Protein AF-A0A6A6UYL7-F1 (afdb_monomer)

Nearest PDB structures (foldseek):
  5j0l-assembly2_D  TM=3.421E-01  e=5.686E-01  synthetic construct

Secondary structure (DSSP, 8-state):
-EEEEES-GGG--S-HHHHHHHHHHHHHHHHTTTTSTT-TTEEEEE-----HHHHHHS-GGG---HHHHHHHHHHHHHHHHHHH-HHHHHHH-S-HHHHHHHHHHHHHHHHHTTT-HHHHHHHHHHHHHHHHTT--HHHHHHHHHSS-SSHHHHHHHHHHHS-TTTHHHHHHHHHHH-

Foldseek 3Di:
DDEDEAEALPPPPDPPVVSLVVLLVVLVLQVVCPPDPPSPPYHYHYDHPPDPSNCVSDDPVPDDQQLVVCLVVLLVVLCVLLVPQPLSDVQLDPDPVSVVVSVVLSVLLSVLCSNPSVLSVLLSVVLSVCSVVVDHPVVNSVSSVPRDSDVVVNVVVVLVPPDPVCSVVSVVVVVVVD

Organism: NCBI:txid1340428

Radius of gyration: 22.25 Å; Cα contacts (8 Å, |Δi|>4): 137; chains: 1; bounding box: 54×30×66 Å

Sequence (178 aa):
KICMIIDGLDELEEPQESLWRLCSQVNSWTSQAGSSSHNDHLKLLISSREELPIIKAFPSANILILHTLTEPDIKALVETTLESNQFYQALVGKPQSFERQSQELQDLIVMHAEGVFLWVVLLLKWMEEELATGTSFQALQNVVHEAPVELDDFFEKILGAIARQHQPGAWFVFAMLM

Structure (mmCIF, N/CA/C/O backbone):
data_AF-A0A6A6UYL7-F1
#
_entry.id   AF-A0A6A6UYL7-F1
#
loop_
_ato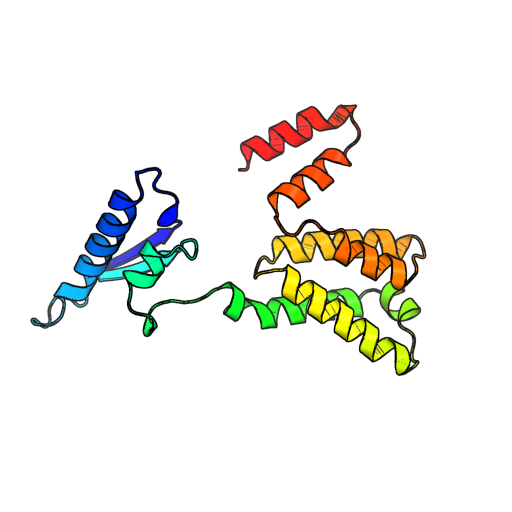m_site.group_PDB
_atom_site.id
_atom_site.type_symbol
_atom_site.label_atom_id
_atom_site.label_alt_id
_atom_site.label_comp_id
_atom_site.label_asym_id
_atom_site.label_entity_id
_atom_site.label_seq_id
_atom_site.pdbx_PDB_ins_code
_atom_site.Cartn_x
_atom_site.Cartn_y
_atom_site.Cartn_z
_atom_site.occupancy
_atom_site.B_iso_or_equiv
_atom_site.auth_seq_id
_atom_site.auth_comp_id
_atom_site.auth_asym_id
_atom_site.auth_atom_id
_atom_site.pdbx_PDB_model_num
ATOM 1 N N . LYS A 1 1 ? 16.781 -18.550 -25.404 1.00 78.38 1 LYS A N 1
ATOM 2 C CA . LYS A 1 1 ? 15.956 -17.375 -25.045 1.00 78.38 1 LYS A CA 1
ATOM 3 C C . LYS A 1 1 ? 16.302 -17.012 -23.611 1.00 78.38 1 LYS A C 1
ATOM 5 O O . LYS A 1 1 ? 16.415 -17.918 -22.800 1.00 78.38 1 LYS A O 1
ATOM 10 N N . ILE A 1 2 ? 16.548 -15.741 -23.354 1.00 88.25 2 ILE A N 1
ATOM 11 C CA . ILE A 1 2 ? 16.980 -15.143 -22.099 1.00 88.25 2 ILE A CA 1
ATOM 12 C C . ILE A 1 2 ? 15.839 -14.229 -21.658 1.00 88.25 2 ILE A C 1
ATOM 14 O O . ILE A 1 2 ? 15.283 -13.487 -22.468 1.00 88.25 2 ILE A O 1
ATOM 18 N N . CYS A 1 3 ? 15.471 -14.324 -20.390 1.00 90.75 3 CYS A N 1
ATOM 19 C CA . CYS A 1 3 ? 14.596 -13.368 -19.732 1.00 90.75 3 CYS A CA 1
ATOM 20 C C . CYS A 1 3 ? 15.428 -12.704 -18.640 1.00 90.75 3 CYS A C 1
ATOM 22 O O . CYS A 1 3 ? 16.066 -13.414 -17.863 1.00 90.75 3 CYS A O 1
ATOM 24 N N . MET A 1 4 ? 15.456 -11.380 -18.615 1.00 91.00 4 MET A N 1
ATOM 25 C CA . MET A 1 4 ? 16.101 -10.609 -17.562 1.00 91.00 4 MET A CA 1
ATOM 26 C C . MET A 1 4 ? 15.019 -9.856 -16.801 1.00 91.00 4 MET A C 1
ATOM 28 O O . MET A 1 4 ? 14.146 -9.234 -17.407 1.00 91.00 4 MET A O 1
ATOM 32 N N . ILE A 1 5 ? 15.086 -9.957 -15.479 1.00 94.19 5 ILE A N 1
ATOM 33 C CA . ILE A 1 5 ? 14.211 -9.245 -14.559 1.00 94.19 5 ILE A CA 1
ATOM 34 C C . ILE A 1 5 ? 15.091 -8.215 -13.862 1.00 94.19 5 ILE A C 1
ATOM 36 O O . ILE A 1 5 ? 16.129 -8.583 -13.311 1.00 94.19 5 ILE A O 1
ATOM 40 N N . ILE A 1 6 ? 14.714 -6.947 -13.960 1.00 91.62 6 ILE A N 1
ATOM 41 C CA . ILE A 1 6 ? 15.381 -5.838 -13.282 1.00 91.62 6 ILE A CA 1
ATOM 42 C C . ILE A 1 6 ? 14.395 -5.330 -12.244 1.00 91.62 6 ILE A C 1
ATOM 44 O O . ILE A 1 6 ? 13.313 -4.876 -12.613 1.00 91.62 6 ILE A O 1
ATOM 48 N N . ASP A 1 7 ? 14.761 -5.466 -10.975 1.00 91.88 7 ASP A N 1
ATOM 49 C CA . ASP A 1 7 ? 13.940 -5.005 -9.864 1.00 91.88 7 ASP A CA 1
ATOM 50 C C . ASP A 1 7 ? 14.469 -3.652 -9.371 1.00 91.88 7 ASP A C 1
ATOM 52 O O . ASP A 1 7 ? 15.649 -3.568 -9.033 1.00 91.88 7 ASP A O 1
ATOM 56 N N . GLY A 1 8 ? 13.640 -2.605 -9.408 1.00 90.62 8 GLY A N 1
ATOM 57 C CA . GLY A 1 8 ? 13.994 -1.252 -8.957 1.00 90.62 8 GLY A CA 1
ATOM 58 C C . GLY A 1 8 ? 14.956 -0.506 -9.888 1.00 90.62 8 GLY A C 1
ATOM 59 O O . GLY A 1 8 ? 16.070 -0.166 -9.498 1.00 90.62 8 GLY A O 1
ATOM 60 N N . LEU A 1 9 ? 14.557 -0.237 -11.139 1.00 89.19 9 LEU A N 1
ATOM 61 C CA . LEU A 1 9 ? 15.402 0.520 -12.085 1.00 89.19 9 LEU A CA 1
ATOM 62 C C . LEU A 1 9 ? 15.717 1.956 -11.612 1.00 89.19 9 LEU A C 1
ATOM 64 O O . LEU A 1 9 ? 16.740 2.519 -12.000 1.00 89.19 9 LEU A O 1
ATOM 68 N N . ASP A 1 10 ? 14.831 2.540 -10.812 1.00 86.94 10 ASP A N 1
ATOM 69 C CA . ASP A 1 10 ? 14.926 3.879 -10.223 1.00 86.94 10 ASP A CA 1
ATOM 70 C C . ASP A 1 10 ? 15.879 3.972 -9.021 1.00 86.94 10 ASP A C 1
ATOM 72 O O . ASP A 1 10 ? 16.343 5.064 -8.713 1.00 86.94 10 ASP A O 1
ATOM 76 N N . GLU A 1 11 ? 16.263 2.850 -8.407 1.00 85.81 11 GLU A N 1
ATOM 77 C CA . GLU A 1 11 ? 17.157 2.811 -7.232 1.00 85.81 11 GLU A CA 1
ATOM 78 C C . GLU A 1 11 ? 18.631 3.117 -7.576 1.00 85.81 11 GLU A C 1
ATOM 80 O O . GLU A 1 11 ? 19.525 3.069 -6.729 1.00 85.81 11 GLU A O 1
ATOM 85 N N . LEU A 1 12 ? 18.932 3.411 -8.845 1.00 78.94 12 LEU A N 1
ATOM 86 C CA . LEU A 1 12 ? 20.278 3.772 -9.268 1.00 78.94 12 LEU A CA 1
ATOM 87 C C . LEU A 1 12 ? 20.591 5.215 -8.837 1.00 78.94 12 LEU A C 1
ATOM 89 O O . LEU A 1 12 ? 20.204 6.168 -9.511 1.00 78.94 12 LEU A O 1
ATOM 93 N N . GLU A 1 13 ? 21.337 5.359 -7.738 1.00 65.88 13 GLU A N 1
ATOM 94 C CA . GLU A 1 13 ? 21.779 6.631 -7.138 1.00 65.88 13 GLU A CA 1
ATOM 95 C C . GLU A 1 13 ? 22.798 7.417 -8.004 1.00 65.88 13 GLU A C 1
ATOM 97 O O . GLU A 1 13 ? 23.903 7.753 -7.573 1.00 65.88 13 GLU A O 1
ATOM 102 N N . GLU A 1 14 ? 22.462 7.737 -9.252 1.00 65.19 14 GLU A N 1
ATOM 103 C CA . GLU A 1 14 ? 23.239 8.645 -10.100 1.00 65.19 14 GLU A CA 1
ATOM 104 C C . GLU A 1 14 ? 22.420 9.892 -10.493 1.00 65.19 14 GLU A C 1
ATOM 106 O O . GLU A 1 14 ? 21.191 9.878 -10.412 1.00 65.19 14 GLU A O 1
ATOM 111 N N . PRO A 1 15 ? 23.056 11.005 -10.926 1.00 68.69 15 PRO A N 1
ATOM 112 C CA . PRO A 1 15 ? 22.334 12.200 -11.376 1.00 68.69 15 PRO A CA 1
ATOM 113 C C . PRO A 1 15 ? 21.257 11.856 -12.417 1.00 68.69 15 PRO A C 1
ATOM 115 O O . PRO A 1 15 ? 21.480 10.985 -13.246 1.00 68.69 15 PRO A O 1
ATOM 118 N N . GLN A 1 16 ? 20.118 12.562 -12.451 1.00 59.47 16 GLN A N 1
ATOM 119 C CA . GLN A 1 16 ? 18.982 12.246 -13.347 1.00 59.47 16 GLN A CA 1
ATOM 120 C C . GLN A 1 16 ? 19.342 12.062 -14.842 1.00 59.47 16 GLN A C 1
ATOM 122 O O . GLN A 1 16 ? 18.660 11.325 -15.558 1.00 59.47 16 GLN A O 1
ATOM 127 N N . GLU A 1 17 ? 20.423 12.688 -15.330 1.00 61.75 17 GLU A N 1
ATOM 128 C CA . GLU A 1 17 ? 20.962 12.438 -16.679 1.00 61.75 17 GLU A CA 1
ATOM 129 C C . GLU A 1 17 ? 21.387 10.969 -16.899 1.00 61.75 17 GLU A C 1
ATOM 131 O O . GLU A 1 17 ? 21.265 10.448 -18.014 1.00 61.75 17 GLU A O 1
ATOM 136 N N . SER A 1 18 ? 21.826 10.274 -15.848 1.00 77.12 18 SER A N 1
ATOM 137 C CA . SER A 1 18 ? 22.180 8.854 -15.849 1.00 77.12 18 SER A CA 1
ATOM 138 C C . SER A 1 18 ? 20.956 7.944 -15.975 1.00 77.12 18 SER A C 1
ATOM 140 O O . SER A 1 18 ? 21.013 6.994 -16.756 1.00 77.12 18 SER A O 1
ATOM 142 N N . LEU A 1 19 ? 19.824 8.246 -15.319 1.00 83.50 19 LEU A N 1
ATOM 143 C CA . LEU A 1 19 ? 18.614 7.409 -15.408 1.00 83.50 19 LEU A CA 1
ATOM 144 C C . LEU A 1 19 ? 18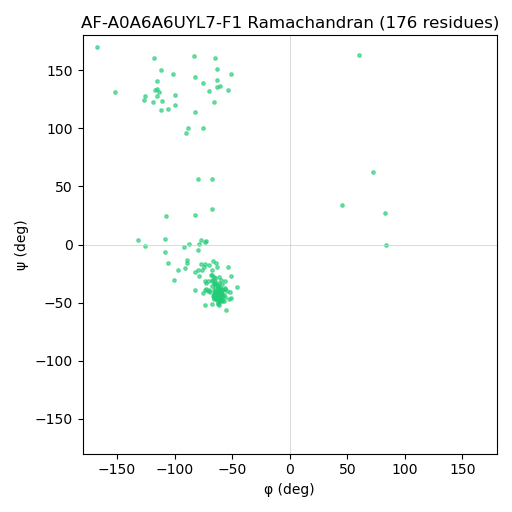.015 7.423 -16.820 1.00 83.50 19 LEU A C 1
ATOM 146 O O . LEU A 1 19 ? 17.685 6.372 -17.373 1.00 83.50 19 LEU A O 1
ATOM 150 N N . TRP A 1 20 ? 17.947 8.595 -17.460 1.00 84.56 20 TRP A N 1
ATOM 151 C CA . TRP A 1 20 ? 17.511 8.699 -18.859 1.00 84.56 20 TRP A CA 1
ATOM 152 C C . TRP A 1 20 ? 18.400 7.875 -19.799 1.00 84.56 20 TRP A C 1
ATOM 154 O O . TRP A 1 20 ? 17.914 7.159 -20.685 1.00 84.56 20 TRP A O 1
ATOM 164 N N . ARG A 1 21 ? 19.721 7.966 -19.606 1.00 85.69 21 ARG A N 1
ATOM 165 C CA . ARG A 1 21 ? 20.708 7.222 -20.392 1.00 85.69 21 ARG A CA 1
ATOM 166 C C . ARG A 1 21 ? 20.569 5.718 -20.179 1.00 85.69 21 ARG A C 1
ATOM 168 O O . ARG A 1 21 ? 20.606 4.974 -21.159 1.00 85.69 21 ARG A O 1
ATOM 175 N N . LEU A 1 22 ? 20.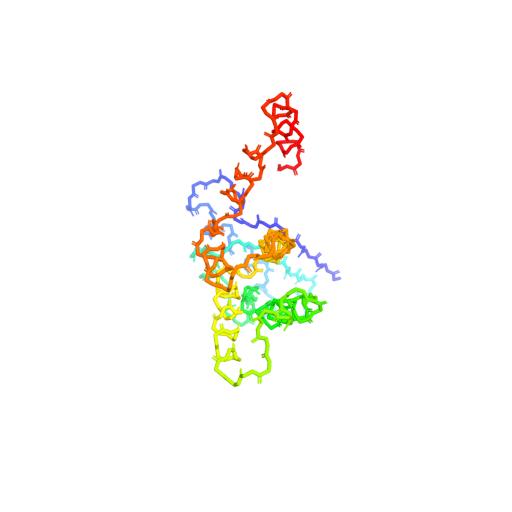365 5.288 -18.936 1.00 87.50 22 LEU A N 1
ATOM 176 C CA . LEU A 1 22 ? 20.140 3.894 -18.579 1.00 87.50 22 LEU A CA 1
ATOM 177 C C . LEU A 1 22 ? 18.875 3.360 -19.252 1.00 87.50 22 LEU A C 1
ATOM 179 O O . LEU A 1 22 ? 18.949 2.368 -19.974 1.00 87.50 22 LEU A O 1
ATOM 183 N N . CYS A 1 23 ? 17.742 4.051 -19.116 1.00 88.62 23 CYS A N 1
ATOM 184 C CA . CYS A 1 23 ? 16.486 3.626 -19.735 1.00 88.62 23 CYS A CA 1
ATOM 185 C C . CYS A 1 23 ? 16.600 3.554 -21.267 1.00 88.62 23 CYS A C 1
ATOM 187 O O . CYS A 1 23 ? 16.151 2.589 -21.886 1.00 88.62 23 CYS A O 1
ATOM 189 N N . SER A 1 24 ? 17.277 4.528 -21.886 1.00 86.75 24 SER A N 1
ATOM 190 C CA . SER A 1 24 ? 17.554 4.528 -23.329 1.00 86.75 24 SER A CA 1
ATOM 191 C C . SER A 1 24 ? 18.411 3.329 -23.753 1.00 86.75 24 SER A C 1
ATOM 193 O O . SER A 1 24 ? 18.143 2.693 -24.775 1.00 86.75 24 SER A O 1
ATOM 195 N N . GLN A 1 25 ? 19.435 2.993 -22.965 1.00 87.19 25 GLN A N 1
ATOM 196 C CA . GLN A 1 25 ? 20.303 1.845 -23.214 1.00 87.19 25 GLN A CA 1
ATOM 197 C C . GLN A 1 25 ? 19.532 0.529 -23.077 1.00 87.19 25 GLN A C 1
ATOM 199 O O . GLN A 1 25 ? 19.609 -0.308 -23.977 1.00 87.19 25 GLN A O 1
ATOM 204 N N . VAL A 1 26 ? 18.742 0.376 -22.017 1.00 88.44 26 VAL A N 1
ATOM 205 C CA . VAL A 1 26 ? 17.902 -0.803 -21.774 1.00 88.44 26 VAL A CA 1
ATOM 206 C C . VAL A 1 26 ? 16.884 -0.994 -22.903 1.00 88.44 26 VAL A C 1
ATOM 208 O O . VAL A 1 26 ? 16.770 -2.089 -23.453 1.00 88.44 26 VAL A O 1
ATOM 211 N N . ASN A 1 27 ? 16.213 0.075 -23.337 1.00 86.94 27 ASN A N 1
ATOM 212 C CA . ASN A 1 27 ? 15.275 0.021 -24.460 1.00 86.94 27 ASN A CA 1
ATOM 213 C C . ASN A 1 27 ? 15.969 -0.327 -25.796 1.00 86.94 27 ASN A C 1
ATOM 215 O O . ASN A 1 27 ? 15.404 -1.004 -26.659 1.00 86.94 27 ASN A O 1
ATOM 219 N N . SER A 1 28 ? 17.231 0.076 -25.980 1.00 86.12 28 SER A N 1
ATOM 220 C CA . SER A 1 28 ? 17.997 -0.270 -27.185 1.00 86.12 28 SER A CA 1
ATOM 221 C C . SER A 1 28 ? 18.285 -1.772 -27.310 1.00 86.12 28 SER A C 1
ATOM 223 O O . SER A 1 28 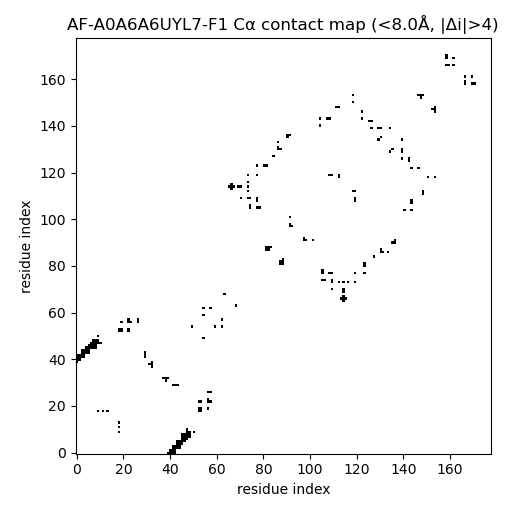? 18.384 -2.277 -28.430 1.00 86.12 28 SER A O 1
ATOM 225 N N . TRP A 1 29 ? 18.372 -2.498 -26.187 1.00 85.75 29 TRP A N 1
ATOM 226 C CA . TRP A 1 29 ? 18.636 -3.942 -26.172 1.00 85.75 29 TRP A CA 1
ATOM 227 C C . TRP A 1 29 ? 17.486 -4.760 -26.763 1.00 85.75 29 TRP A C 1
ATOM 229 O O . TRP A 1 29 ? 17.717 -5.847 -27.290 1.00 85.75 29 TRP A O 1
ATOM 239 N N . THR A 1 30 ? 16.261 -4.234 -26.714 1.00 79.19 30 THR A N 1
ATOM 240 C CA . THR A 1 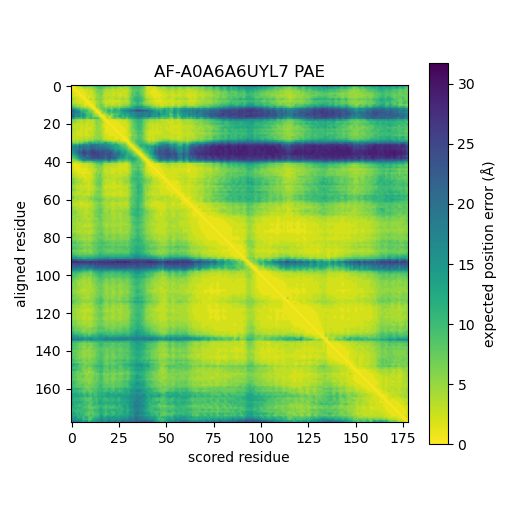30 ? 15.057 -4.876 -27.261 1.00 79.19 30 THR A CA 1
ATOM 241 C C . THR A 1 30 ? 14.653 -4.295 -28.621 1.00 79.19 30 THR A C 1
ATOM 243 O O . THR A 1 30 ? 14.152 -5.022 -29.476 1.00 79.19 30 THR A O 1
ATOM 246 N N . SER A 1 31 ? 14.935 -3.011 -28.875 1.00 68.44 31 SER A N 1
ATOM 247 C CA . SER A 1 31 ? 14.510 -2.291 -30.090 1.00 68.44 31 SER A CA 1
ATOM 248 C C . SER A 1 31 ? 15.314 -2.626 -31.359 1.00 68.44 31 SER A C 1
ATOM 250 O O . SER A 1 31 ? 14.819 -2.455 -32.471 1.00 68.44 31 SER A O 1
ATOM 252 N N . GLN A 1 32 ? 16.541 -3.143 -31.238 1.00 55.88 32 GLN A N 1
ATOM 253 C CA . GLN A 1 32 ? 17.380 -3.520 -32.392 1.00 55.88 32 GLN A CA 1
ATOM 254 C C . GLN A 1 32 ? 16.972 -4.855 -33.053 1.00 55.88 32 GLN A C 1
ATOM 256 O O . GLN A 1 32 ? 17.619 -5.319 -33.990 1.00 55.88 32 GLN A O 1
ATOM 261 N N . ALA A 1 33 ? 15.889 -5.488 -32.598 1.00 51.78 33 ALA A N 1
ATOM 262 C CA . ALA A 1 33 ? 15.415 -6.782 -33.091 1.00 51.78 33 ALA A CA 1
ATOM 263 C C . ALA A 1 33 ? 14.634 -6.734 -34.426 1.00 51.78 33 ALA A C 1
ATOM 265 O O . ALA A 1 33 ? 14.199 -7.771 -34.920 1.00 51.78 33 ALA A O 1
ATOM 266 N N . GLY A 1 34 ? 14.464 -5.552 -35.029 1.00 46.75 34 GLY A N 1
ATOM 267 C CA . GLY A 1 34 ? 13.517 -5.314 -36.126 1.00 46.75 34 GLY A CA 1
ATOM 268 C C . GLY A 1 34 ? 13.906 -5.744 -37.549 1.00 46.75 34 GLY A C 1
ATOM 269 O O . GLY A 1 34 ? 13.058 -5.631 -38.427 1.00 46.75 34 GLY A O 1
ATOM 270 N N . SER A 1 35 ? 15.122 -6.239 -37.825 1.00 47.44 35 SER A N 1
ATOM 271 C CA . SER A 1 35 ? 15.550 -6.471 -39.229 1.00 47.44 35 SER A CA 1
ATOM 272 C C . SER A 1 35 ? 16.186 -7.828 -39.533 1.00 47.44 35 SER A C 1
ATOM 274 O O . SER A 1 35 ? 16.632 -8.064 -40.654 1.00 47.44 35 SER A O 1
ATOM 276 N N . SER A 1 36 ? 16.257 -8.759 -38.584 1.00 46.50 36 SER A N 1
ATOM 277 C CA . SER A 1 36 ? 16.789 -10.104 -38.844 1.00 46.50 36 SER A CA 1
ATOM 278 C C . SER A 1 36 ? 16.135 -11.098 -37.895 1.00 46.50 36 SER A C 1
ATOM 280 O O . SER A 1 36 ? 16.096 -10.853 -36.693 1.00 46.50 36 SER A O 1
ATOM 282 N N . SER A 1 37 ? 15.631 -12.220 -38.418 1.00 49.53 37 SER A N 1
ATOM 283 C CA . SER A 1 37 ? 14.831 -13.235 -37.704 1.00 49.53 37 SER A CA 1
ATOM 284 C C . SER A 1 37 ? 15.595 -14.030 -36.622 1.00 49.53 37 SER A C 1
ATOM 286 O O . SER A 1 37 ? 15.312 -15.205 -36.388 1.00 49.53 37 SER A O 1
ATOM 288 N N . HIS A 1 38 ? 16.597 -13.421 -35.989 1.00 48.31 38 HIS A N 1
ATOM 289 C CA . HIS A 1 38 ? 17.529 -14.039 -35.048 1.00 48.31 38 HIS A CA 1
ATOM 290 C C . HIS A 1 38 ? 17.607 -13.333 -33.687 1.00 48.31 38 HIS A C 1
ATOM 292 O O . HIS A 1 38 ? 18.313 -13.825 -32.815 1.00 48.31 38 HIS A O 1
ATOM 298 N N . ASN A 1 39 ? 16.873 -12.234 -33.460 1.00 51.69 39 ASN A N 1
ATOM 299 C CA . ASN A 1 39 ? 16.965 -11.460 -32.211 1.00 51.69 39 ASN A CA 1
ATOM 300 C C . ASN A 1 39 ? 15.750 -11.602 -31.270 1.00 51.69 39 ASN A C 1
ATOM 302 O O . ASN A 1 39 ? 15.513 -10.766 -30.409 1.00 51.69 39 ASN A O 1
ATOM 306 N N . ASP A 1 40 ? 15.016 -12.710 -31.380 1.00 61.66 40 ASP A N 1
ATOM 307 C CA . ASP A 1 40 ? 13.860 -13.069 -30.536 1.00 61.66 40 ASP A CA 1
ATOM 308 C C . ASP A 1 40 ? 14.275 -13.719 -29.190 1.00 61.66 40 ASP A C 1
ATOM 310 O O . ASP A 1 40 ? 13.590 -14.570 -28.608 1.00 61.66 40 ASP A O 1
ATOM 314 N N . HIS A 1 41 ? 15.491 -13.401 -28.734 1.00 76.56 41 HIS A N 1
ATOM 315 C CA . HIS A 1 41 ? 16.188 -14.136 -27.684 1.00 76.56 41 HIS A CA 1
ATOM 316 C C . HIS A 1 41 ? 16.271 -13.396 -26.352 1.00 76.56 41 HIS A C 1
ATOM 318 O O . HIS A 1 41 ? 16.702 -14.046 -25.408 1.00 76.56 41 HIS A O 1
ATOM 324 N N . LEU A 1 42 ? 15.852 -12.131 -26.238 1.00 84.56 42 LEU A N 1
ATOM 325 C CA . LEU A 1 42 ? 15.882 -11.370 -24.984 1.00 84.56 42 LEU A CA 1
ATOM 326 C C . LEU A 1 42 ? 14.504 -10.779 -24.665 1.00 84.56 42 LEU A C 1
ATOM 328 O O . LEU A 1 42 ? 13.934 -10.049 -25.471 1.00 84.56 42 LEU A O 1
ATOM 332 N N . LYS A 1 43 ? 13.985 -11.087 -23.476 1.00 88.06 43 LYS A N 1
ATOM 333 C CA . LYS A 1 43 ? 12.816 -10.434 -22.875 1.00 88.06 43 LYS A CA 1
ATOM 334 C C . LYS A 1 43 ? 13.248 -9.707 -21.611 1.00 88.06 43 LYS A C 1
ATOM 336 O O . LYS A 1 43 ? 14.059 -10.246 -20.860 1.00 88.06 43 LYS A O 1
ATOM 341 N N . LEU A 1 44 ? 12.695 -8.521 -21.391 1.00 89.88 44 LEU A N 1
ATOM 342 C CA . LEU A 1 44 ? 12.942 -7.718 -20.200 1.00 89.88 44 LEU A CA 1
ATOM 343 C C . LEU A 1 44 ? 11.632 -7.548 -19.432 1.00 89.88 44 LEU A C 1
ATOM 345 O O . LEU A 1 44 ? 10.610 -7.224 -20.036 1.00 89.88 44 LEU A O 1
ATOM 349 N N . LEU A 1 45 ? 11.684 -7.769 -18.124 1.00 92.81 45 LEU A N 1
ATOM 350 C CA . LEU A 1 45 ? 10.663 -7.356 -17.168 1.00 92.81 45 LEU A CA 1
ATOM 351 C C . LEU A 1 45 ? 11.340 -6.403 -16.190 1.00 92.81 45 LEU A C 1
ATOM 353 O O . LEU A 1 45 ? 12.354 -6.759 -15.598 1.00 92.81 45 LEU A O 1
ATOM 357 N N . ILE A 1 46 ? 10.817 -5.193 -16.073 1.00 92.19 46 ILE A N 1
ATOM 358 C CA . ILE A 1 46 ? 11.431 -4.126 -15.287 1.00 92.19 46 ILE A CA 1
ATOM 359 C C . ILE A 1 46 ? 10.378 -3.637 -14.302 1.00 92.19 46 ILE A C 1
ATOM 361 O O . ILE A 1 46 ? 9.266 -3.325 -14.730 1.00 92.19 46 ILE A O 1
ATOM 365 N N . SER A 1 47 ? 10.716 -3.594 -13.018 1.00 93.38 47 SER A N 1
ATOM 366 C CA . SER A 1 47 ? 9.952 -2.860 -12.010 1.00 93.38 47 SER A CA 1
ATOM 367 C C . SER A 1 47 ? 10.664 -1.542 -11.702 1.00 93.38 47 SER A C 1
ATOM 369 O O . SER A 1 47 ? 11.895 -1.444 -11.780 1.00 93.38 47 SER A O 1
ATOM 371 N N . SER A 1 48 ? 9.880 -0.516 -11.392 1.00 91.69 48 SER A N 1
ATOM 372 C CA . SER A 1 48 ? 10.386 0.770 -10.929 1.00 91.69 48 SER A CA 1
ATOM 373 C C . SER A 1 48 ? 9.265 1.631 -10.354 1.00 91.69 48 SER A C 1
ATOM 375 O O . SER A 1 48 ? 8.086 1.351 -10.600 1.00 91.69 48 SER A O 1
ATOM 377 N N . ARG A 1 49 ? 9.619 2.741 -9.702 1.00 88.31 49 ARG A N 1
ATOM 378 C CA . ARG A 1 49 ? 8.695 3.867 -9.494 1.00 88.31 49 ARG A CA 1
ATOM 379 C C . ARG A 1 49 ? 8.292 4.524 -10.817 1.00 88.31 49 ARG A C 1
ATOM 381 O O . ARG A 1 49 ? 8.964 4.403 -11.848 1.00 88.31 49 ARG A O 1
ATOM 388 N N . GLU A 1 50 ? 7.181 5.252 -10.778 1.00 88.00 50 GLU A N 1
ATOM 389 C CA . GLU A 1 50 ? 6.597 5.978 -11.912 1.00 88.00 50 GLU A CA 1
ATOM 390 C C . GLU A 1 50 ? 7.311 7.315 -12.185 1.00 88.00 50 GLU A C 1
ATOM 392 O O . GLU A 1 50 ? 6.705 8.387 -12.220 1.00 88.00 50 GLU A O 1
ATOM 397 N N . GLU A 1 51 ? 8.627 7.278 -12.400 1.00 88.06 51 GLU A N 1
ATOM 398 C CA . GLU A 1 51 ? 9.386 8.491 -12.703 1.00 88.06 51 GLU A CA 1
ATOM 399 C C . GLU A 1 51 ? 9.315 8.882 -14.185 1.00 88.06 51 GLU A C 1
ATOM 401 O O . GLU A 1 51 ? 9.372 8.050 -15.098 1.00 88.06 51 GLU A O 1
ATOM 406 N N . LEU A 1 52 ? 9.277 10.193 -14.452 1.00 86.69 52 LEU A N 1
ATOM 407 C CA . LEU A 1 52 ? 9.193 10.741 -15.811 1.00 86.69 52 LEU A CA 1
ATOM 408 C C . LEU A 1 52 ? 10.255 10.205 -16.795 1.00 86.69 52 LEU A C 1
ATOM 410 O O . LEU A 1 52 ? 9.888 9.973 -17.953 1.00 86.69 52 LEU A O 1
ATOM 414 N N . PRO A 1 53 ? 11.541 10.020 -16.420 1.00 86.31 53 PRO A N 1
ATOM 415 C CA . PRO A 1 53 ? 12.539 9.459 -17.329 1.00 86.31 53 PRO A CA 1
ATOM 416 C C . PRO A 1 53 ? 12.208 8.030 -17.768 1.00 86.31 53 PRO A C 1
ATOM 418 O O . PRO A 1 53 ? 12.412 7.694 -18.933 1.00 86.31 53 PRO A O 1
ATOM 421 N N . ILE A 1 54 ? 11.648 7.220 -16.866 1.00 87.50 54 ILE A N 1
ATOM 422 C CA . ILE A 1 54 ? 11.289 5.824 -17.124 1.00 87.50 54 ILE A CA 1
ATOM 423 C C . ILE A 1 54 ? 10.044 5.759 -18.008 1.00 87.50 54 ILE A C 1
ATOM 425 O O . ILE A 1 54 ? 10.082 5.152 -19.079 1.00 87.50 54 ILE A O 1
ATOM 429 N N . ILE A 1 55 ? 8.971 6.462 -17.630 1.00 87.94 55 ILE A N 1
ATOM 430 C CA . ILE A 1 55 ? 7.700 6.468 -18.378 1.00 87.94 55 ILE A CA 1
ATOM 431 C C . ILE A 1 55 ? 7.912 6.898 -19.835 1.00 87.94 55 ILE A C 1
ATOM 433 O O . ILE A 1 55 ? 7.281 6.369 -20.748 1.00 87.94 55 ILE A O 1
ATOM 437 N N . LYS A 1 56 ? 8.815 7.854 -20.078 1.00 87.81 56 LYS A N 1
ATOM 438 C CA . LYS A 1 56 ? 9.108 8.359 -21.427 1.00 87.81 56 LYS A CA 1
ATOM 439 C C . LYS A 1 56 ? 10.038 7.466 -22.246 1.00 87.81 56 LYS A C 1
ATOM 441 O O . LYS A 1 56 ? 10.061 7.601 -23.469 1.00 87.81 56 LYS A O 1
ATOM 446 N N . ALA A 1 57 ? 10.828 6.610 -21.607 1.00 86.44 57 ALA A N 1
ATOM 447 C CA . ALA A 1 57 ? 11.814 5.789 -22.299 1.00 86.44 57 ALA A CA 1
ATOM 448 C C . ALA A 1 57 ? 11.220 4.517 -22.920 1.00 86.44 57 ALA A C 1
ATOM 450 O O . ALA A 1 57 ? 11.793 3.989 -23.878 1.00 86.44 57 ALA A O 1
ATOM 451 N N . PHE A 1 58 ? 10.083 4.039 -22.407 1.00 86.75 58 PHE A N 1
ATOM 452 C CA . PHE A 1 58 ? 9.434 2.808 -22.854 1.00 86.75 58 PHE A CA 1
ATOM 453 C C . PHE A 1 58 ? 8.095 3.081 -23.566 1.00 86.75 58 PHE A C 1
ATOM 455 O O . PHE A 1 58 ? 7.411 4.056 -23.258 1.00 86.75 58 PHE A O 1
ATOM 462 N N . PRO A 1 59 ? 7.682 2.234 -24.531 1.00 86.31 59 PRO A N 1
ATOM 463 C CA . PRO A 1 59 ? 6.367 2.352 -25.156 1.00 86.31 59 PRO A CA 1
ATOM 464 C C . PRO A 1 59 ? 5.248 2.142 -24.133 1.00 86.31 59 PRO A C 1
ATOM 466 O O . PRO A 1 59 ? 5.271 1.157 -23.400 1.00 86.31 59 PRO A O 1
ATOM 469 N N . SER A 1 60 ? 4.218 2.991 -24.155 1.00 84.94 60 SER A N 1
ATOM 470 C CA . SER A 1 60 ? 3.077 2.899 -23.228 1.00 84.94 60 SER A CA 1
ATOM 471 C C . SER A 1 60 ? 2.365 1.542 -23.252 1.00 84.94 60 SER A C 1
ATOM 473 O O . SER A 1 60 ? 1.895 1.082 -22.220 1.00 84.94 60 SER A O 1
ATOM 475 N N . ALA A 1 61 ? 2.341 0.860 -24.402 1.00 86.12 61 ALA A N 1
ATOM 476 C CA . ALA A 1 61 ? 1.765 -0.481 -24.540 1.00 86.12 61 ALA A CA 1
ATOM 477 C C . ALA A 1 61 ? 2.493 -1.570 -23.722 1.00 86.12 61 ALA A C 1
ATOM 479 O O . ALA A 1 61 ? 1.944 -2.653 -23.536 1.00 86.12 61 ALA A O 1
ATOM 480 N N . ASN A 1 62 ? 3.714 -1.293 -23.254 1.00 87.38 62 ASN A N 1
ATOM 481 C CA . ASN A 1 62 ? 4.547 -2.219 -22.486 1.00 87.38 62 ASN A CA 1
ATOM 482 C C . ASN A 1 62 ? 4.668 -1.820 -21.005 1.00 87.38 62 ASN A C 1
ATOM 484 O O . ASN A 1 62 ? 5.442 -2.442 -20.281 1.00 87.38 62 ASN A O 1
ATOM 488 N N . ILE A 1 63 ? 3.951 -0.783 -20.564 1.00 89.94 63 ILE A N 1
ATOM 489 C CA . ILE A 1 63 ? 3.975 -0.304 -19.181 1.00 89.94 63 ILE A CA 1
ATOM 490 C C . ILE A 1 63 ? 2.751 -0.860 -18.455 1.00 89.94 63 ILE A C 1
ATOM 492 O O . ILE A 1 63 ? 1.622 -0.727 -18.926 1.00 89.94 63 ILE A O 1
ATOM 496 N N . LEU A 1 64 ? 2.986 -1.474 -17.296 1.00 91.19 64 LEU A N 1
ATOM 497 C CA . LEU A 1 64 ? 1.940 -1.888 -16.368 1.00 91.19 64 LEU A CA 1
ATOM 498 C C . LEU A 1 64 ? 1.947 -0.924 -15.184 1.00 91.19 64 LEU A C 1
ATOM 500 O O . LEU A 1 64 ? 2.935 -0.848 -14.459 1.00 91.19 64 LEU A O 1
ATOM 504 N N . ILE A 1 65 ? 0.849 -0.195 -15.007 1.00 90.19 65 ILE A N 1
ATOM 505 C CA . ILE A 1 65 ? 0.653 0.719 -13.880 1.00 90.19 65 ILE A CA 1
ATOM 506 C C . ILE A 1 65 ? 0.044 -0.095 -12.740 1.00 90.19 65 ILE A C 1
ATOM 508 O O . ILE A 1 65 ? -1.143 -0.424 -12.771 1.00 90.19 65 ILE A O 1
ATOM 512 N N . LEU A 1 66 ? 0.872 -0.499 -11.774 1.00 88.88 66 LEU A N 1
ATOM 513 C CA . LEU A 1 66 ? 0.466 -1.480 -10.766 1.00 88.88 66 LEU A CA 1
ATOM 514 C C . LEU A 1 66 ? -0.689 -0.983 -9.897 1.00 88.88 66 LEU A C 1
ATOM 516 O O . LEU A 1 66 ? -1.624 -1.747 -9.687 1.00 88.88 66 LEU A O 1
ATOM 520 N N . HIS A 1 67 ? -0.676 0.280 -9.462 1.00 85.44 67 HIS A N 1
ATOM 521 C CA . HIS A 1 67 ? -1.712 0.808 -8.570 1.00 85.44 67 HIS A CA 1
ATOM 522 C C . HIS A 1 67 ? -3.117 0.770 -9.197 1.00 85.44 67 HIS A C 1
ATOM 524 O O . HIS A 1 67 ? -4.097 0.503 -8.510 1.00 85.44 67 HIS A O 1
ATOM 530 N N . THR A 1 68 ? -3.228 0.948 -10.520 1.00 88.31 68 THR A N 1
ATOM 531 C CA . THR A 1 68 ? -4.505 0.809 -11.240 1.00 88.31 68 THR A CA 1
ATOM 532 C C . THR A 1 68 ? -4.943 -0.653 -11.351 1.00 88.31 68 THR A C 1
ATOM 534 O O . THR A 1 68 ? -6.133 -0.959 -11.376 1.00 88.31 68 THR A O 1
ATOM 537 N N . LEU A 1 69 ? -3.984 -1.577 -11.453 1.00 91.75 69 LEU A N 1
ATOM 538 C CA . LEU A 1 69 ? -4.261 -3.006 -11.594 1.00 91.75 69 LEU A CA 1
ATOM 539 C C . LEU A 1 69 ? -4.624 -3.667 -10.260 1.00 91.75 69 LEU A C 1
ATOM 541 O O . LEU A 1 69 ? -5.341 -4.663 -10.271 1.00 91.75 69 LEU A O 1
ATOM 545 N N . THR A 1 70 ? -4.148 -3.129 -9.135 1.00 93.38 70 THR A N 1
ATOM 546 C CA . THR A 1 70 ? -4.404 -3.668 -7.792 1.00 93.38 70 THR A CA 1
ATOM 547 C C . THR A 1 70 ? -5.663 -3.106 -7.136 1.00 93.38 70 THR A C 1
ATOM 549 O O . THR A 1 70 ? -6.143 -3.693 -6.169 1.00 93.38 70 THR A O 1
ATOM 552 N N . GLU A 1 71 ? -6.243 -2.025 -7.665 1.00 94.56 71 GLU A N 1
ATOM 553 C CA . GLU A 1 71 ? -7.452 -1.386 -7.125 1.00 94.56 71 GLU A CA 1
ATOM 554 C C . GLU A 1 71 ? -8.623 -2.368 -6.887 1.00 94.56 71 GLU A C 1
ATOM 556 O O . GLU A 1 71 ? -9.182 -2.353 -5.785 1.00 94.56 71 GLU A O 1
ATOM 561 N N . PRO A 1 72 ? -8.980 -3.281 -7.821 1.00 95.50 72 PRO A N 1
ATOM 562 C CA . PRO A 1 72 ? -10.083 -4.220 -7.599 1.00 95.50 72 PRO A CA 1
ATOM 563 C C . PRO A 1 72 ? -9.813 -5.201 -6.453 1.00 95.50 72 PRO A C 1
ATOM 565 O O . PRO A 1 72 ? -10.716 -5.526 -5.683 1.00 95.50 72 PRO A O 1
ATOM 568 N N . ASP A 1 73 ? -8.567 -5.656 -6.327 1.00 96.62 73 ASP A N 1
ATOM 569 C CA . ASP A 1 73 ? -8.151 -6.594 -5.286 1.00 96.62 73 ASP A CA 1
ATOM 570 C C . ASP A 1 73 ? -8.091 -5.907 -3.913 1.00 96.62 73 ASP A C 1
ATOM 572 O O . ASP A 1 73 ? -8.502 -6.487 -2.908 1.00 96.62 73 ASP A O 1
ATOM 576 N N . ILE A 1 74 ? -7.636 -4.649 -3.863 1.00 96.81 74 ILE A N 1
ATOM 577 C CA . ILE A 1 74 ? -7.670 -3.817 -2.652 1.00 96.81 74 ILE A CA 1
ATOM 578 C C . ILE A 1 74 ? -9.113 -3.586 -2.211 1.00 96.81 74 ILE A C 1
ATOM 580 O O . ILE A 1 74 ? -9.428 -3.763 -1.034 1.00 96.81 74 ILE A O 1
ATOM 584 N N . LYS A 1 75 ? -10.007 -3.251 -3.144 1.00 96.56 75 LYS A N 1
ATOM 585 C CA . LYS A 1 75 ? -11.431 -3.086 -2.850 1.00 96.56 75 LYS A CA 1
ATOM 586 C C . LYS A 1 75 ? -12.033 -4.363 -2.267 1.00 96.56 75 LYS A C 1
ATOM 588 O O . LYS A 1 75 ? -12.644 -4.313 -1.203 1.00 96.56 75 LYS A O 1
ATOM 593 N N . ALA A 1 76 ? -11.777 -5.509 -2.899 1.00 97.00 76 ALA A N 1
ATOM 594 C CA . ALA A 1 76 ? -12.240 -6.803 -2.405 1.00 97.00 76 ALA A CA 1
ATOM 595 C C . ALA A 1 76 ? -11.685 -7.132 -1.008 1.00 97.00 76 ALA A C 1
ATOM 597 O O . ALA A 1 76 ? -12.408 -7.676 -0.169 1.00 97.00 76 ALA A O 1
ATOM 598 N N . LEU A 1 77 ? -10.421 -6.788 -0.732 1.00 97.31 77 LEU A N 1
ATOM 599 C CA . LEU A 1 77 ? -9.807 -6.955 0.586 1.00 97.31 77 LEU A CA 1
ATOM 600 C C . LEU A 1 77 ? -10.509 -6.100 1.650 1.00 97.31 77 LEU A C 1
ATOM 602 O O . LEU A 1 77 ? -10.829 -6.616 2.723 1.00 97.31 77 LEU A O 1
ATOM 606 N N . VAL A 1 78 ? -10.752 -4.818 1.363 1.00 96.88 78 VAL A N 1
ATOM 607 C CA . VAL A 1 78 ? -11.426 -3.883 2.279 1.00 96.88 78 VAL A CA 1
ATOM 608 C C . VAL A 1 78 ? -12.852 -4.345 2.568 1.00 96.88 78 VAL A C 1
ATOM 610 O O . VAL A 1 78 ? -13.214 -4.493 3.736 1.00 96.88 78 VAL A O 1
ATOM 613 N N . GLU A 1 79 ? -13.629 -4.630 1.520 1.00 95.19 79 GLU A N 1
ATOM 614 C CA . GLU A 1 79 ? -15.004 -5.134 1.614 1.00 95.19 79 GLU A CA 1
ATOM 615 C C . GLU A 1 79 ? -15.058 -6.405 2.465 1.00 95.19 79 GLU A C 1
ATOM 617 O O . GLU A 1 79 ? -15.714 -6.433 3.505 1.00 95.19 79 GLU A O 1
ATOM 622 N N . THR A 1 80 ? -14.290 -7.431 2.090 1.00 95.44 80 THR A N 1
ATOM 623 C CA . THR A 1 80 ? -14.308 -8.730 2.780 1.00 95.44 80 THR A CA 1
ATOM 624 C C . THR A 1 80 ? -13.902 -8.599 4.248 1.00 95.44 80 THR A C 1
ATOM 626 O O . THR A 1 80 ? -14.519 -9.218 5.118 1.00 95.44 80 THR A O 1
ATOM 629 N N . THR A 1 81 ? -12.880 -7.792 4.549 1.00 95.25 81 THR A N 1
ATOM 630 C CA . THR A 1 81 ? -12.385 -7.627 5.923 1.00 95.25 81 THR A CA 1
ATOM 631 C C . THR A 1 81 ? -13.422 -6.925 6.794 1.00 95.25 81 THR A C 1
ATOM 633 O O . THR A 1 81 ? -13.806 -7.459 7.837 1.00 95.25 81 THR A O 1
ATOM 636 N N . LEU A 1 82 ? -13.943 -5.777 6.350 1.00 93.00 82 LEU A N 1
ATOM 637 C CA . LEU A 1 82 ? -14.942 -5.021 7.108 1.00 93.00 82 LEU A CA 1
ATOM 638 C C . LEU A 1 82 ? -16.253 -5.798 7.250 1.00 93.00 82 LEU A C 1
ATOM 640 O O . LEU A 1 82 ? -16.829 -5.842 8.337 1.00 93.00 82 LEU A O 1
ATOM 644 N N . GLU A 1 83 ? -16.704 -6.471 6.192 1.00 90.94 83 GLU A N 1
ATOM 645 C CA . GLU A 1 83 ? -17.938 -7.250 6.237 1.00 90.94 83 GLU A CA 1
ATOM 646 C C . GLU A 1 83 ? -17.838 -8.472 7.153 1.00 90.94 83 GLU A C 1
ATOM 648 O O . GLU A 1 83 ? -18.833 -8.853 7.775 1.00 90.94 83 GLU A O 1
ATOM 653 N N . SER A 1 84 ? -16.652 -9.072 7.272 1.00 92.69 84 SER A N 1
ATOM 654 C CA . SER A 1 84 ? -16.413 -10.191 8.186 1.00 92.69 84 SER A CA 1
ATOM 655 C C . SER A 1 84 ? -16.354 -9.771 9.661 1.00 92.69 84 SER A C 1
ATOM 657 O O . SER A 1 84 ? -16.510 -10.611 10.553 1.00 92.69 84 SER A O 1
ATOM 659 N N . ASN A 1 85 ? -16.172 -8.476 9.944 1.00 92.00 85 ASN A N 1
ATOM 660 C CA . ASN A 1 85 ? -16.057 -7.961 11.299 1.00 92.00 85 ASN A CA 1
ATOM 661 C C . ASN A 1 85 ? -17.439 -7.749 11.945 1.00 92.00 85 ASN A C 1
ATOM 663 O O . ASN A 1 85 ? -18.215 -6.867 11.573 1.00 92.00 85 ASN A O 1
ATOM 667 N N . GLN A 1 86 ? -17.735 -8.531 12.986 1.00 91.12 86 GLN A N 1
ATOM 668 C CA . GLN A 1 86 ? -19.018 -8.475 13.699 1.00 91.12 86 GLN A CA 1
ATOM 669 C C . GLN A 1 86 ? -19.338 -7.100 14.316 1.00 91.12 86 GLN A C 1
ATOM 671 O O . GLN A 1 86 ? -20.507 -6.719 14.373 1.00 91.12 86 GLN A O 1
ATOM 676 N N . PHE A 1 87 ? -18.327 -6.356 14.780 1.00 90.38 87 PHE A N 1
ATOM 677 C CA . PHE A 1 87 ? -18.519 -5.039 15.390 1.00 90.38 87 PHE A CA 1
ATOM 678 C C . PHE A 1 87 ? -18.847 -4.002 14.323 1.00 90.38 87 PHE A C 1
ATOM 680 O O . PHE A 1 87 ? -19.749 -3.191 14.521 1.00 90.38 87 PHE A O 1
ATOM 687 N N . TYR A 1 88 ? -18.189 -4.088 13.166 1.00 90.50 88 TYR A N 1
ATOM 688 C CA . TYR A 1 88 ? -18.511 -3.262 12.007 1.00 90.50 88 TYR A CA 1
ATOM 689 C C . TYR A 1 88 ? -19.945 -3.514 11.522 1.00 90.50 88 TYR A C 1
ATOM 691 O O . TYR A 1 88 ? -20.728 -2.577 11.389 1.00 90.50 88 TYR A O 1
ATOM 699 N N . GLN A 1 89 ? -20.339 -4.781 11.366 1.00 89.12 89 GLN A N 1
ATOM 700 C CA . GLN A 1 89 ? -21.703 -5.162 10.974 1.00 89.12 89 GLN A CA 1
ATOM 701 C C . GLN A 1 89 ? -22.768 -4.655 11.958 1.00 89.12 89 GLN A C 1
ATOM 703 O O . GLN A 1 89 ? -23.820 -4.153 11.551 1.00 89.12 89 GLN A O 1
ATOM 708 N N . ALA A 1 90 ? -22.502 -4.760 13.263 1.00 87.25 90 ALA A N 1
ATOM 709 C CA . ALA A 1 90 ? -23.400 -4.252 14.299 1.00 87.25 90 ALA A CA 1
ATOM 710 C C . ALA A 1 90 ? -23.541 -2.722 14.257 1.00 87.25 90 ALA A C 1
ATOM 712 O O . ALA A 1 90 ? -24.609 -2.195 14.571 1.00 87.25 90 ALA A O 1
ATOM 713 N N . LEU A 1 91 ? -22.474 -2.029 13.865 1.00 84.69 91 LEU A N 1
ATOM 714 C CA . LEU A 1 91 ? -22.379 -0.577 13.837 1.00 84.69 91 LEU A CA 1
ATOM 715 C C . LEU A 1 91 ? -23.008 0.041 12.585 1.00 84.69 91 LEU A C 1
ATOM 717 O O . LEU A 1 91 ? -23.685 1.061 12.695 1.00 84.69 91 LEU A O 1
ATOM 721 N N . VAL A 1 92 ? -22.837 -0.589 11.422 1.00 82.81 92 VAL A N 1
ATOM 722 C CA . VAL A 1 92 ? -23.481 -0.151 10.176 1.00 82.81 92 VAL A CA 1
ATOM 723 C C . VAL A 1 92 ? -24.991 -0.388 10.258 1.00 82.81 92 VAL A C 1
ATOM 725 O O . VAL A 1 92 ? -25.772 0.496 9.917 1.00 82.81 92 VAL A O 1
ATOM 728 N N . GLY A 1 93 ? -25.429 -1.525 10.810 1.00 68.12 93 GLY A N 1
ATOM 729 C CA . GLY A 1 93 ? -26.847 -1.827 10.992 1.00 68.12 93 GLY A CA 1
ATOM 730 C C . GLY A 1 93 ? -27.644 -1.864 9.675 1.00 68.12 93 GLY A C 1
ATOM 731 O O . GLY A 1 93 ? -27.256 -1.359 8.630 1.00 68.12 93 GLY A O 1
ATOM 732 N N . LYS A 1 94 ? -28.837 -2.463 9.700 1.00 58.81 94 LYS A N 1
ATOM 733 C CA . LYS A 1 94 ? -29.700 -2.587 8.507 1.00 58.81 94 LYS A CA 1
ATOM 734 C C . LYS A 1 94 ? -30.418 -1.312 7.982 1.00 58.81 94 LYS A C 1
ATOM 736 O O . LYS A 1 94 ? -31.219 -1.474 7.058 1.00 58.81 94 LYS A O 1
ATOM 741 N N . PRO A 1 95 ? -30.263 -0.071 8.503 1.00 63.38 95 PRO A N 1
ATOM 742 C CA . PRO A 1 95 ? -30.836 1.095 7.831 1.00 63.38 95 PRO A CA 1
ATOM 743 C C . PRO A 1 95 ? -30.098 1.417 6.523 1.00 63.38 95 PRO A C 1
ATOM 745 O O . PRO A 1 95 ? -28.884 1.596 6.516 1.00 63.38 95 PRO A O 1
ATOM 748 N N . GLN A 1 96 ? -30.845 1.630 5.436 1.00 65.12 96 GLN A N 1
ATOM 749 C CA . GLN A 1 96 ? -30.314 2.073 4.131 1.00 65.12 96 GLN A CA 1
ATOM 750 C C . GLN A 1 96 ? -29.458 3.356 4.196 1.00 65.12 96 GLN A C 1
ATOM 752 O O . GLN A 1 96 ? -28.689 3.642 3.285 1.00 65.12 96 GLN A O 1
ATOM 757 N N . SER A 1 97 ? -29.580 4.155 5.262 1.00 67.94 97 SER A N 1
ATOM 758 C CA . SER A 1 97 ? -28.792 5.378 5.444 1.00 67.94 97 SER A CA 1
ATOM 759 C C . SER A 1 97 ? -27.305 5.121 5.694 1.00 67.94 97 SER A C 1
ATOM 761 O O . SER A 1 97 ? -26.493 5.993 5.399 1.00 67.94 97 SER A O 1
ATOM 763 N N . PHE A 1 98 ? -26.952 3.956 6.241 1.00 77.88 98 PHE A N 1
ATOM 764 C CA . PHE A 1 98 ? -25.577 3.619 6.609 1.00 77.88 98 PHE A CA 1
ATOM 765 C C . PHE A 1 98 ? -24.808 2.913 5.487 1.00 77.88 98 PHE A C 1
ATOM 767 O O . PHE A 1 98 ? -23.585 2.977 5.449 1.00 77.88 98 PHE A O 1
ATOM 774 N N . GLU A 1 99 ? -25.523 2.324 4.528 1.00 82.38 99 GLU A N 1
ATOM 775 C CA . GLU A 1 99 ? -24.944 1.674 3.349 1.00 82.38 99 GLU A CA 1
ATOM 776 C C . GLU A 1 99 ? -24.119 2.657 2.508 1.00 82.38 99 GLU A C 1
ATOM 778 O O . GLU A 1 99 ? -22.978 2.369 2.159 1.00 82.38 99 GLU A O 1
ATOM 783 N N . ARG A 1 100 ? -24.646 3.868 2.277 1.00 87.06 100 ARG A N 1
ATOM 784 C CA . ARG A 1 100 ? -23.909 4.913 1.553 1.00 87.06 100 ARG A CA 1
ATOM 785 C C . ARG A 1 100 ? -22.650 5.352 2.301 1.00 87.06 100 ARG A C 1
ATOM 787 O O . ARG A 1 100 ? -21.601 5.470 1.691 1.00 87.06 100 ARG A O 1
ATOM 794 N N . GLN A 1 101 ? -22.747 5.564 3.613 1.00 88.44 101 GLN A N 1
ATOM 795 C CA . GLN A 1 101 ? -21.597 5.993 4.416 1.00 88.44 101 GLN A CA 1
ATOM 796 C C . GLN A 1 101 ? -20.514 4.910 4.466 1.00 88.44 101 GLN A C 1
ATOM 798 O O . GLN A 1 101 ? -19.329 5.213 4.378 1.00 88.44 101 GLN A O 1
ATOM 803 N N . SER A 1 102 ? -20.926 3.645 4.573 1.00 89.75 102 SER A N 1
ATOM 804 C CA . SER A 1 102 ? -20.039 2.485 4.493 1.00 89.75 102 SER A CA 1
ATOM 805 C C . SER A 1 102 ? -19.299 2.446 3.157 1.00 89.75 102 SER A C 1
ATOM 807 O O . SER A 1 102 ? -18.083 2.299 3.151 1.00 89.75 102 SER A O 1
ATOM 809 N N . GLN A 1 103 ? -20.008 2.623 2.038 1.00 91.44 103 GLN A N 1
ATOM 810 C CA . GLN A 1 103 ? -19.395 2.679 0.706 1.00 91.44 103 GLN A CA 1
ATOM 811 C C . GLN A 1 103 ? -18.417 3.851 0.574 1.00 91.44 103 GLN A C 1
ATOM 813 O O . GLN A 1 103 ? -17.284 3.645 0.159 1.00 91.44 103 GLN A O 1
ATOM 818 N N . GLU A 1 104 ? -18.807 5.051 1.011 1.00 92.44 104 GLU A N 1
ATOM 819 C CA . GLU A 1 104 ? -17.937 6.236 0.996 1.00 92.44 104 GLU A CA 1
ATOM 820 C C . GLU A 1 104 ? -16.652 6.019 1.813 1.00 92.44 104 GLU A C 1
ATOM 822 O O . GLU A 1 104 ? -15.573 6.432 1.392 1.00 92.44 104 GLU A O 1
ATOM 827 N N . LEU A 1 105 ? -16.746 5.341 2.963 1.00 93.88 105 LEU A N 1
ATOM 828 C CA . LEU A 1 105 ? -15.584 4.985 3.778 1.00 93.88 105 LEU A CA 1
ATOM 829 C C . LEU A 1 105 ? -14.663 3.994 3.055 1.00 93.88 105 LEU A C 1
ATOM 831 O O . LEU A 1 105 ? -13.448 4.158 3.087 1.00 93.88 105 LEU A O 1
ATOM 835 N N . GLN A 1 106 ? -15.227 2.971 2.413 1.00 94.69 106 GLN A N 1
ATOM 836 C CA . GLN A 1 106 ? -14.454 1.969 1.678 1.00 94.69 106 GLN A CA 1
ATOM 837 C C . GLN A 1 106 ? -13.753 2.583 0.465 1.00 94.69 106 GLN A C 1
ATOM 839 O O . GLN A 1 106 ? -12.559 2.360 0.281 1.00 94.69 106 GLN A O 1
ATOM 844 N N . ASP A 1 107 ? -14.455 3.412 -0.309 1.00 94.56 107 ASP A N 1
ATOM 845 C CA . ASP A 1 107 ? -13.882 4.120 -1.455 1.00 94.56 107 ASP A CA 1
ATOM 846 C C . ASP A 1 107 ? -12.754 5.072 -1.013 1.00 94.56 107 ASP A C 1
ATOM 848 O O . ASP A 1 107 ? -11.728 5.169 -1.686 1.00 94.56 107 ASP A O 1
ATOM 852 N N . LEU A 1 108 ? -12.893 5.721 0.151 1.00 94.38 108 LEU A N 1
ATOM 853 C CA . LEU A 1 108 ? -11.834 6.546 0.739 1.00 94.38 108 LEU A CA 1
ATOM 854 C C . LEU A 1 108 ? -10.583 5.722 1.087 1.00 94.38 108 LEU A C 1
ATOM 856 O O . LEU A 1 108 ? -9.471 6.159 0.801 1.00 94.38 108 LEU A O 1
ATOM 860 N N . ILE A 1 109 ? -10.753 4.527 1.666 1.00 95.62 109 ILE A N 1
ATOM 861 C CA . ILE A 1 109 ? -9.637 3.614 1.972 1.00 95.62 109 ILE A CA 1
ATOM 862 C C . ILE A 1 109 ? -8.931 3.176 0.686 1.00 95.62 109 ILE A C 1
ATOM 864 O O . ILE A 1 109 ? -7.705 3.215 0.621 1.00 95.62 109 ILE A O 1
ATOM 868 N N . VAL A 1 110 ? -9.692 2.768 -0.335 1.00 94.69 110 VAL A N 1
ATOM 869 C CA . VAL A 1 110 ? -9.145 2.329 -1.630 1.00 94.69 110 VAL A CA 1
ATOM 870 C C . VAL A 1 110 ? -8.365 3.462 -2.297 1.00 94.69 110 VAL A C 1
ATOM 872 O O . VAL A 1 110 ? -7.277 3.229 -2.817 1.00 94.69 110 VAL A O 1
ATOM 875 N N . MET A 1 111 ? -8.884 4.690 -2.238 1.00 92.25 111 MET A N 1
ATOM 876 C CA . MET A 1 111 ? -8.226 5.866 -2.804 1.00 92.25 111 MET A CA 1
ATOM 877 C C . MET A 1 111 ? -6.910 6.199 -2.089 1.00 92.25 111 MET A C 1
ATOM 879 O O . MET A 1 111 ? -5.904 6.401 -2.759 1.00 92.25 111 MET A O 1
ATOM 883 N N . HIS A 1 112 ? -6.886 6.191 -0.752 1.00 92.31 112 HIS A N 1
ATOM 884 C CA . HIS A 1 112 ? -5.659 6.443 0.016 1.00 92.31 112 HIS A CA 1
ATOM 885 C C . HIS A 1 112 ? -4.626 5.315 -0.073 1.00 92.31 112 HIS A C 1
ATOM 887 O O . HIS A 1 112 ? -3.464 5.536 0.248 1.00 92.31 112 HIS A O 1
ATOM 893 N N . ALA A 1 113 ? -5.025 4.112 -0.490 1.00 92.50 113 ALA A N 1
ATOM 894 C CA . ALA A 1 113 ? -4.106 2.990 -0.585 1.00 92.50 113 ALA A CA 1
ATOM 895 C C . ALA A 1 113 ? -3.008 3.202 -1.634 1.00 92.50 113 ALA A C 1
ATOM 897 O O . ALA A 1 113 ? -1.958 2.582 -1.513 1.00 92.50 113 ALA A O 1
ATOM 898 N N . GLU A 1 114 ? -3.275 3.974 -2.696 1.00 90.06 114 GLU A N 1
ATOM 899 C CA . GLU A 1 114 ? -2.362 4.187 -3.835 1.00 90.06 114 GLU A CA 1
ATOM 900 C C . GLU A 1 114 ? -1.718 2.885 -4.368 1.00 90.06 114 GLU A C 1
ATOM 902 O O . GLU A 1 114 ? -0.576 2.841 -4.819 1.00 90.06 114 GLU A O 1
ATOM 907 N N . GLY A 1 115 ? -2.460 1.773 -4.311 1.00 90.19 115 GLY A N 1
ATOM 908 C CA . GLY A 1 115 ? -1.987 0.450 -4.730 1.00 90.19 115 GLY A CA 1
ATOM 909 C C . GLY A 1 115 ? -1.175 -0.338 -3.688 1.00 90.19 115 GLY A C 1
ATOM 910 O O . GLY A 1 115 ? -0.794 -1.480 -3.959 1.00 90.19 115 GLY A O 1
ATOM 911 N N . VAL A 1 116 ? -0.935 0.211 -2.495 1.00 92.25 116 VAL A N 1
ATOM 912 C CA . VAL A 1 116 ? -0.105 -0.368 -1.428 1.00 92.25 116 VAL A CA 1
ATOM 913 C C . VAL A 1 116 ? -0.937 -1.251 -0.488 1.00 92.25 116 VAL A C 1
ATOM 915 O O . VAL A 1 116 ? -1.511 -0.802 0.502 1.00 92.25 116 VAL A O 1
ATOM 918 N N . PHE A 1 117 ? -0.946 -2.565 -0.732 1.00 94.06 117 PHE A N 1
ATOM 919 C CA . PHE A 1 117 ? -1.656 -3.531 0.127 1.00 94.06 117 PHE A CA 1
ATOM 920 C C . PHE A 1 117 ? -1.242 -3.483 1.598 1.00 94.06 117 PHE A C 1
ATOM 922 O O . PHE A 1 117 ? -2.081 -3.653 2.480 1.00 94.06 117 PHE A O 1
ATOM 929 N N . LEU A 1 118 ? 0.051 -3.288 1.874 1.00 93.50 118 LEU A N 1
ATOM 930 C CA . LEU A 1 118 ? 0.545 -3.271 3.248 1.00 93.50 118 LEU A CA 1
ATOM 931 C C . LEU A 1 118 ? -0.099 -2.135 4.048 1.00 93.50 118 LEU A C 1
ATOM 933 O O . LEU A 1 118 ? -0.533 -2.363 5.174 1.00 93.50 118 LEU A O 1
ATOM 937 N N . TRP A 1 119 ? -0.234 -0.960 3.436 1.00 95.38 119 TRP A N 1
ATOM 938 C CA . TRP A 1 119 ? -0.910 0.189 4.024 1.00 95.38 119 TRP A CA 1
ATOM 939 C C . TRP A 1 119 ? -2.355 -0.147 4.408 1.00 95.38 119 TRP A C 1
ATOM 941 O O . TRP A 1 119 ? -2.763 0.043 5.553 1.00 95.38 119 TRP A O 1
ATOM 951 N N . VAL A 1 120 ? -3.095 -0.765 3.483 1.00 96.38 120 VAL A N 1
ATOM 952 C CA . VAL A 1 120 ? -4.490 -1.185 3.693 1.00 96.38 120 VAL A CA 1
ATOM 953 C C . VAL A 1 120 ? -4.595 -2.184 4.841 1.00 96.38 120 VAL A C 1
ATOM 955 O O . VAL A 1 120 ? -5.447 -2.043 5.713 1.00 96.38 120 VAL A O 1
ATOM 958 N N . VAL A 1 121 ? -3.707 -3.179 4.887 1.00 95.31 121 VAL A N 1
ATOM 959 C CA . VAL A 1 121 ? -3.686 -4.184 5.960 1.00 95.31 121 VAL A CA 1
ATOM 960 C C . VAL A 1 121 ? -3.394 -3.546 7.319 1.00 95.31 121 VAL A C 1
ATOM 962 O O . VAL A 1 121 ? -4.002 -3.940 8.316 1.00 95.31 121 VAL A O 1
ATOM 965 N N . LEU A 1 122 ? -2.472 -2.584 7.387 1.00 94.81 122 LEU A N 1
ATOM 966 C CA . LEU A 1 122 ? -2.158 -1.872 8.627 1.00 94.81 122 LEU A CA 1
ATOM 967 C C . LEU A 1 122 ? -3.337 -1.011 9.091 1.00 94.81 122 LEU A C 1
ATOM 969 O O . LEU A 1 122 ? -3.696 -1.061 10.268 1.00 94.81 122 LEU A O 1
ATOM 973 N N . LEU A 1 123 ? -3.978 -0.287 8.171 1.00 95.62 123 LEU A N 1
ATOM 974 C CA . LEU A 1 123 ? -5.162 0.510 8.470 1.00 95.62 123 LEU A CA 1
ATOM 975 C C . LEU A 1 123 ? -6.322 -0.355 8.962 1.00 95.62 123 LEU A C 1
ATOM 977 O O . LEU A 1 123 ? -6.904 -0.054 10.001 1.00 95.62 123 LEU A O 1
ATOM 981 N N . LEU A 1 124 ? -6.641 -1.444 8.258 1.00 95.31 124 LEU A N 1
ATOM 982 C CA . LEU A 1 124 ? -7.733 -2.339 8.643 1.00 95.31 124 LEU A CA 1
ATOM 983 C C . LEU A 1 124 ? -7.500 -2.935 10.034 1.00 95.31 124 LEU A C 1
ATOM 985 O O . LEU A 1 124 ? -8.423 -2.943 10.840 1.00 95.31 124 LEU A O 1
ATOM 989 N N . LYS A 1 125 ? -6.268 -3.345 10.365 1.00 92.81 125 LYS A N 1
ATOM 990 C CA . LYS A 1 125 ? -5.931 -3.811 11.722 1.00 92.81 125 LYS A CA 1
ATOM 991 C C . LYS A 1 125 ? -6.152 -2.737 12.781 1.00 92.81 125 LYS A C 1
ATOM 993 O O . LYS A 1 125 ? -6.730 -3.021 13.824 1.00 92.81 125 LYS A O 1
ATOM 998 N N . TRP A 1 126 ? -5.727 -1.505 12.511 1.00 91.19 126 TRP A N 1
ATOM 999 C CA . TRP A 1 126 ? -5.961 -0.401 13.437 1.00 91.19 126 TRP A CA 1
ATOM 1000 C C . TRP A 1 126 ? -7.467 -0.129 13.608 1.00 91.19 126 TRP A C 1
ATOM 1002 O O . TRP A 1 126 ? -7.950 0.022 14.729 1.00 91.19 126 TRP A O 1
ATOM 1012 N N . MET A 1 127 ? -8.248 -0.178 12.527 1.00 93.12 127 MET A N 1
ATOM 1013 C CA . MET A 1 127 ? -9.709 -0.072 12.601 1.00 93.12 127 MET A CA 1
ATOM 1014 C C . MET A 1 127 ? -10.348 -1.217 13.399 1.00 93.12 127 MET A C 1
ATOM 1016 O O . MET A 1 127 ? -11.297 -0.975 14.140 1.00 93.12 127 MET A O 1
ATOM 1020 N N . GLU A 1 128 ? -9.858 -2.452 13.271 1.00 92.25 128 GLU A N 1
ATOM 1021 C CA . GLU A 1 128 ? -10.340 -3.599 14.052 1.00 92.25 128 GLU A CA 1
ATOM 1022 C C . GLU A 1 128 ? -10.115 -3.409 15.557 1.00 92.25 128 GLU A C 1
ATOM 1024 O O . GLU A 1 128 ? -11.011 -3.709 16.352 1.00 92.25 128 GLU A O 1
ATOM 1029 N N . GLU A 1 129 ? -8.949 -2.888 15.947 1.00 89.94 129 GLU A N 1
ATOM 1030 C CA . GLU A 1 129 ? -8.631 -2.561 17.340 1.00 89.94 129 GLU A CA 1
ATOM 1031 C C . GLU A 1 129 ? -9.574 -1.484 17.887 1.00 89.94 129 GLU A C 1
ATOM 1033 O O . GLU A 1 129 ? -10.142 -1.652 18.967 1.00 89.94 129 GLU A O 1
ATOM 1038 N N . GLU A 1 130 ? -9.818 -0.423 17.116 1.00 89.69 130 GLU A N 1
ATOM 1039 C CA . GLU A 1 130 ? -10.755 0.640 17.487 1.00 89.69 130 GLU A CA 1
ATOM 1040 C C . GLU A 1 130 ? -12.191 0.111 17.602 1.00 89.69 130 GLU A C 1
ATOM 1042 O O . GLU A 1 130 ? -12.864 0.338 18.610 1.00 89.69 130 GLU A O 1
ATOM 1047 N N . LEU A 1 131 ? -12.658 -0.672 16.626 1.00 90.31 131 LEU A N 1
ATOM 1048 C CA . LEU A 1 131 ? -13.980 -1.309 16.638 1.00 90.31 131 LEU A CA 1
ATOM 1049 C C . LEU A 1 131 ? -14.220 -2.146 17.901 1.00 90.31 131 LEU A C 1
ATOM 1051 O O . LEU A 1 131 ? -15.315 -2.103 18.470 1.00 90.31 131 LEU A O 1
ATOM 1055 N N . ALA A 1 132 ? -13.206 -2.880 18.365 1.00 87.25 132 ALA A N 1
ATOM 1056 C CA . ALA A 1 132 ? -13.302 -3.715 19.560 1.00 87.25 132 ALA A CA 1
ATOM 1057 C C . ALA A 1 132 ? -13.564 -2.910 20.848 1.00 87.25 132 ALA A C 1
ATOM 1059 O O . ALA A 1 132 ? -14.059 -3.469 21.830 1.00 87.25 132 ALA A O 1
ATOM 1060 N N . THR A 1 133 ? -13.286 -1.602 20.856 1.00 87.56 133 THR A N 1
ATOM 1061 C CA . THR A 1 133 ? -13.526 -0.724 22.013 1.00 87.56 133 THR A CA 1
ATOM 1062 C C . THR A 1 133 ? -14.938 -0.124 22.066 1.00 87.56 133 THR A C 1
ATOM 1064 O O . THR A 1 133 ? -15.272 0.575 23.022 1.00 87.56 133 THR A O 1
ATOM 1067 N N . GLY A 1 134 ? -15.808 -0.441 21.097 1.00 79.94 134 GLY A N 1
ATOM 1068 C CA . GLY A 1 134 ? -17.170 0.105 21.022 1.00 79.94 134 GLY A CA 1
ATOM 1069 C C . GLY A 1 134 ? -17.241 1.488 20.367 1.00 79.94 134 GLY A C 1
ATOM 1070 O O . GLY A 1 134 ? -18.133 2.281 20.678 1.00 79.94 134 GLY A O 1
ATOM 1071 N N . THR A 1 135 ? -16.288 1.776 19.484 1.00 81.69 135 THR A N 1
ATOM 1072 C CA . THR A 1 135 ? -16.124 3.042 18.764 1.00 81.69 135 THR A CA 1
ATOM 1073 C C . THR A 1 135 ? -17.304 3.354 17.836 1.00 81.69 135 THR A C 1
ATOM 1075 O O . THR A 1 135 ? -17.983 2.454 17.355 1.00 81.69 135 THR A O 1
ATOM 1078 N N . SER A 1 136 ? -17.587 4.641 17.595 1.00 87.94 136 SER A N 1
ATOM 1079 C CA . SER A 1 136 ? -18.655 5.093 16.688 1.00 87.94 136 SER A CA 1
ATOM 1080 C C . SER A 1 136 ? -18.200 5.110 15.222 1.00 87.94 136 SER A C 1
ATOM 1082 O O . SER A 1 136 ? -17.007 5.171 14.936 1.00 87.94 136 SER A O 1
ATOM 1084 N N . PHE A 1 137 ? -19.141 5.140 14.270 1.00 88.00 137 PHE A N 1
ATOM 1085 C CA . PHE A 1 137 ? -18.788 5.234 12.844 1.00 88.00 137 PHE A CA 1
ATOM 1086 C C . PHE A 1 137 ? -17.962 6.480 12.518 1.00 88.00 137 PHE A C 1
ATOM 1088 O O . PHE A 1 137 ? -17.003 6.409 11.760 1.00 88.00 137 PHE A O 1
ATOM 1095 N N . GLN A 1 138 ? -18.291 7.612 13.143 1.00 88.06 138 GLN A N 1
ATOM 1096 C CA . GLN A 1 138 ? -17.546 8.853 12.956 1.00 88.06 138 GLN A CA 1
ATOM 1097 C C . GLN A 1 138 ? -16.084 8.714 13.395 1.00 88.06 138 GLN A C 1
ATOM 1099 O O . GLN A 1 138 ? -15.190 9.255 12.755 1.00 88.06 138 GLN A O 1
ATOM 1104 N N . ALA A 1 139 ? -15.824 7.967 14.465 1.00 87.88 139 ALA A N 1
ATOM 1105 C CA . ALA A 1 139 ? -14.458 7.717 14.893 1.00 87.88 139 ALA A CA 1
ATOM 1106 C C . ALA A 1 139 ? -13.716 6.765 13.934 1.00 87.88 139 ALA A C 1
ATOM 1108 O O . ALA A 1 139 ? -12.535 6.982 13.698 1.00 87.88 139 ALA A O 1
ATOM 1109 N N . LEU A 1 140 ? -14.393 5.813 13.277 1.00 90.25 140 LEU A N 1
ATOM 1110 C CA . LEU A 1 140 ? -13.782 5.038 12.181 1.00 90.25 140 LEU A CA 1
ATOM 1111 C C . LEU A 1 140 ? -13.430 5.910 10.976 1.00 90.25 140 LEU A C 1
ATOM 1113 O O . LEU A 1 140 ? -12.358 5.751 10.402 1.00 90.25 140 LEU A O 1
ATOM 1117 N N . GLN A 1 141 ? -14.300 6.854 10.610 1.00 91.25 141 GLN A N 1
ATOM 1118 C CA . GLN A 1 141 ? -13.980 7.828 9.565 1.00 91.25 141 GLN A CA 1
ATOM 1119 C C . GLN A 1 141 ? -12.743 8.650 9.945 1.00 91.25 141 GLN A C 1
ATOM 1121 O O . GLN A 1 141 ? -11.865 8.852 9.110 1.00 91.25 141 GLN A O 1
ATOM 1126 N N . ASN A 1 142 ? -12.632 9.067 11.210 1.00 91.12 142 ASN A N 1
ATOM 1127 C CA . ASN A 1 142 ? -11.450 9.778 11.695 1.00 91.12 142 ASN A CA 1
ATOM 1128 C C . ASN A 1 142 ? -10.186 8.916 11.609 1.00 91.12 142 ASN A C 1
ATOM 1130 O O . ASN A 1 142 ? -9.161 9.430 11.186 1.00 91.12 142 ASN A O 1
ATOM 1134 N N . VAL A 1 143 ? -10.253 7.617 11.925 1.00 91.25 143 VAL A N 1
ATOM 1135 C CA . VAL A 1 143 ? -9.108 6.698 11.770 1.00 91.25 143 VAL A CA 1
ATOM 1136 C C . VAL A 1 143 ? -8.597 6.697 10.330 1.00 91.25 143 VAL A C 1
ATOM 1138 O O . VAL A 1 143 ? -7.395 6.821 10.119 1.00 91.25 143 VAL A O 1
ATOM 1141 N N . VAL A 1 144 ? -9.493 6.626 9.340 1.00 93.31 144 VAL A N 1
ATOM 1142 C CA . VAL A 1 144 ? -9.111 6.666 7.916 1.00 93.31 144 VAL A CA 1
ATOM 1143 C C . VAL A 1 144 ? -8.556 8.036 7.510 1.00 93.31 144 VAL A C 1
ATOM 1145 O O . VAL A 1 144 ? -7.627 8.101 6.711 1.00 93.31 144 VAL A O 1
ATOM 1148 N N . HIS A 1 145 ? -9.085 9.131 8.062 1.00 90.94 145 HIS A N 1
ATOM 1149 C CA . HIS A 1 145 ? -8.585 10.484 7.794 1.00 90.94 145 HIS A CA 1
ATOM 1150 C C . HIS A 1 145 ? -7.245 10.803 8.475 1.00 90.94 145 HIS A C 1
ATOM 1152 O O . HIS A 1 145 ? -6.469 11.595 7.949 1.00 90.94 145 HIS A O 1
ATOM 1158 N N . GLU A 1 146 ? -6.979 10.224 9.644 1.00 89.50 146 GLU A N 1
ATOM 1159 C CA . GLU A 1 146 ? -5.744 10.398 10.420 1.00 89.50 146 GLU A CA 1
ATOM 1160 C C . GLU A 1 146 ? -4.684 9.336 10.096 1.00 89.50 146 GLU A C 1
ATOM 1162 O O . GLU A 1 146 ? -3.591 9.334 10.681 1.00 89.50 146 GLU A O 1
ATOM 1167 N N . ALA A 1 147 ? -5.011 8.396 9.211 1.00 89.75 147 ALA A N 1
ATOM 1168 C CA . ALA A 1 147 ? -4.064 7.438 8.678 1.00 89.75 147 ALA A CA 1
ATOM 1169 C C . ALA A 1 147 ? -3.019 8.190 7.841 1.00 89.75 147 ALA A C 1
ATOM 1171 O O . ALA A 1 147 ? -3.394 8.907 6.910 1.00 89.75 147 ALA A O 1
ATOM 1172 N N . PRO A 1 148 ? -1.720 8.062 8.160 1.00 90.50 148 PRO A N 1
ATOM 1173 C CA . PRO A 1 148 ? -0.678 8.615 7.305 1.00 90.50 148 PRO A CA 1
ATOM 1174 C C . PRO A 1 148 ? -0.760 7.966 5.929 1.00 90.50 148 PRO A C 1
ATOM 1176 O O . PRO A 1 148 ? -0.945 6.760 5.883 1.00 90.50 148 PRO A O 1
ATOM 1179 N N . VAL A 1 149 ? -0.646 8.728 4.840 1.00 84.94 149 VAL A N 1
ATOM 1180 C CA . VAL A 1 149 ? -0.727 8.180 3.469 1.00 84.94 149 VAL A CA 1
ATOM 1181 C C . VAL A 1 149 ? 0.562 7.437 3.113 1.00 84.94 149 VAL A C 1
ATOM 1183 O O . VAL A 1 149 ? 0.519 6.328 2.591 1.00 84.94 149 VAL A O 1
ATOM 1186 N N . GLU A 1 150 ? 1.707 8.006 3.487 1.00 87.00 150 GLU A N 1
ATOM 1187 C CA . GLU A 1 150 ? 3.009 7.383 3.275 1.00 87.00 150 GLU A CA 1
ATOM 1188 C C . GLU A 1 150 ? 3.247 6.242 4.265 1.00 87.00 150 GLU A C 1
ATOM 1190 O O . GLU A 1 150 ? 2.956 6.332 5.464 1.00 87.00 150 GLU A O 1
ATOM 1195 N N . LEU A 1 151 ? 3.818 5.150 3.760 1.00 88.44 151 LEU A N 1
ATOM 1196 C CA . LEU A 1 151 ? 4.084 3.963 4.566 1.00 88.44 151 LEU A CA 1
ATOM 1197 C C . LEU A 1 151 ? 5.138 4.235 5.6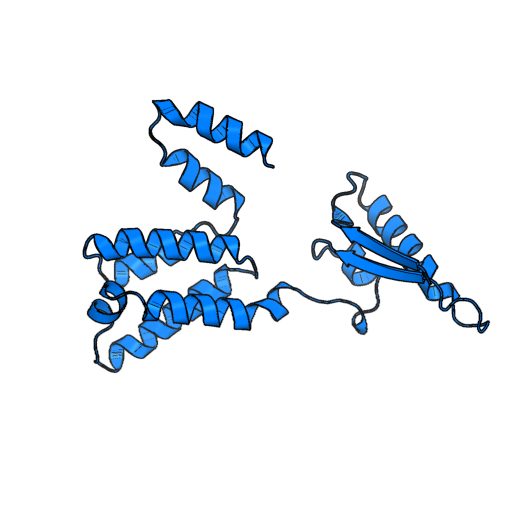53 1.00 88.44 151 LEU A C 1
ATOM 1199 O O . LEU A 1 151 ? 5.014 3.709 6.759 1.00 88.44 151 LEU A O 1
ATOM 1203 N N . ASP A 1 152 ? 6.121 5.091 5.365 1.00 87.69 152 ASP A N 1
ATOM 1204 C CA . ASP A 1 152 ? 7.147 5.505 6.327 1.00 87.69 152 ASP A CA 1
ATOM 1205 C C . ASP A 1 152 ? 6.520 6.196 7.543 1.00 87.69 152 ASP A C 1
ATOM 1207 O O . ASP A 1 152 ? 6.756 5.774 8.677 1.00 87.69 152 ASP A O 1
ATOM 1211 N N . ASP A 1 153 ? 5.624 7.161 7.325 1.00 90.44 153 ASP A N 1
ATOM 1212 C CA . ASP A 1 153 ? 4.892 7.837 8.402 1.00 90.44 153 ASP A CA 1
ATOM 1213 C C . ASP A 1 153 ? 4.010 6.853 9.197 1.00 90.44 153 ASP A C 1
ATOM 1215 O O . ASP A 1 153 ? 3.846 6.965 10.420 1.00 90.44 153 ASP A O 1
ATOM 1219 N N . PHE A 1 154 ? 3.446 5.848 8.518 1.00 90.19 154 PHE A N 1
ATOM 1220 C CA . PHE A 1 154 ? 2.697 4.773 9.167 1.00 90.19 154 PHE A CA 1
ATOM 1221 C C . PHE A 1 154 ? 3.606 3.945 10.088 1.00 90.19 154 PHE A C 1
ATOM 1223 O O . PHE A 1 154 ? 3.230 3.646 11.229 1.00 90.19 154 PHE A O 1
ATOM 1230 N N . PHE A 1 155 ? 4.821 3.613 9.646 1.00 88.94 155 PHE A N 1
ATOM 1231 C CA . PHE A 1 155 ? 5.812 2.937 10.480 1.00 88.94 155 PHE A CA 1
ATOM 1232 C C . PHE A 1 155 ? 6.251 3.800 11.659 1.00 88.94 155 PHE A C 1
ATOM 1234 O O . PHE A 1 155 ? 6.303 3.286 12.778 1.00 88.94 155 PHE A O 1
ATOM 1241 N N . GLU A 1 156 ? 6.494 5.098 11.464 1.00 89.38 156 GLU A N 1
ATOM 1242 C CA . GLU A 1 156 ? 6.824 6.010 12.564 1.00 89.38 156 GLU A CA 1
ATOM 1243 C C . GLU A 1 156 ? 5.732 6.008 13.637 1.00 89.38 156 GLU A C 1
ATOM 1245 O O . GLU A 1 156 ? 6.026 5.910 14.833 1.00 89.38 156 GLU A O 1
ATOM 1250 N N . LYS A 1 157 ? 4.461 6.042 13.221 1.00 88.31 157 LYS A N 1
ATOM 1251 C CA . LYS A 1 157 ? 3.308 5.972 14.123 1.00 88.31 157 LYS A CA 1
ATOM 1252 C C . LYS A 1 157 ? 3.272 4.661 14.908 1.00 88.31 157 LYS A C 1
ATOM 1254 O O . LYS A 1 157 ? 3.124 4.689 16.132 1.00 88.31 157 LYS A O 1
ATOM 1259 N N . ILE A 1 158 ? 3.439 3.521 14.233 1.00 87.31 158 ILE A N 1
ATOM 1260 C CA . ILE A 1 158 ? 3.449 2.194 14.873 1.00 87.31 158 ILE A CA 1
ATOM 1261 C C . ILE A 1 158 ? 4.612 2.087 15.863 1.00 87.31 158 ILE A C 1
ATOM 1263 O O . ILE A 1 158 ? 4.418 1.716 17.022 1.00 87.31 158 ILE A O 1
ATOM 1267 N N . LEU A 1 159 ? 5.824 2.437 15.434 1.00 89.62 159 LEU A N 1
ATOM 1268 C CA . LEU A 1 159 ? 7.026 2.371 16.264 1.00 89.62 159 LEU A CA 1
ATOM 1269 C C . LEU A 1 159 ? 6.945 3.353 17.442 1.00 89.62 159 LEU A C 1
ATOM 1271 O O . LEU A 1 159 ? 7.395 3.037 18.545 1.00 89.62 159 LEU A O 1
ATOM 1275 N N . GLY A 1 160 ? 6.316 4.511 17.245 1.00 88.06 160 GLY A N 1
ATOM 1276 C CA . GLY A 1 160 ? 6.037 5.500 18.282 1.00 88.06 160 GLY A CA 1
ATOM 1277 C C . GLY A 1 160 ? 5.020 5.034 19.329 1.00 88.06 160 GLY A C 1
ATOM 1278 O O . GLY A 1 160 ? 5.135 5.417 20.495 1.00 88.06 160 GLY A O 1
ATOM 1279 N N . ALA A 1 161 ? 4.070 4.171 18.959 1.00 87.06 161 ALA A N 1
ATOM 1280 C CA . ALA A 1 161 ? 3.079 3.608 19.880 1.00 87.06 161 ALA A CA 1
ATOM 1281 C C . ALA A 1 161 ? 3.658 2.527 20.815 1.00 87.06 161 ALA A C 1
ATOM 1283 O O . ALA A 1 161 ? 3.093 2.247 21.876 1.00 87.06 161 ALA A O 1
ATOM 1284 N N . ILE A 1 162 ? 4.806 1.935 20.468 1.00 90.12 162 ILE A N 1
ATOM 1285 C CA . ILE A 1 162 ? 5.493 0.949 21.311 1.00 90.12 162 ILE A CA 1
ATOM 1286 C C . ILE A 1 162 ? 5.937 1.605 22.626 1.00 90.12 162 ILE A C 1
ATOM 1288 O O . ILE A 1 162 ? 6.408 2.742 22.650 1.00 90.12 162 ILE A O 1
ATOM 1292 N N . ALA A 1 163 ? 5.840 0.87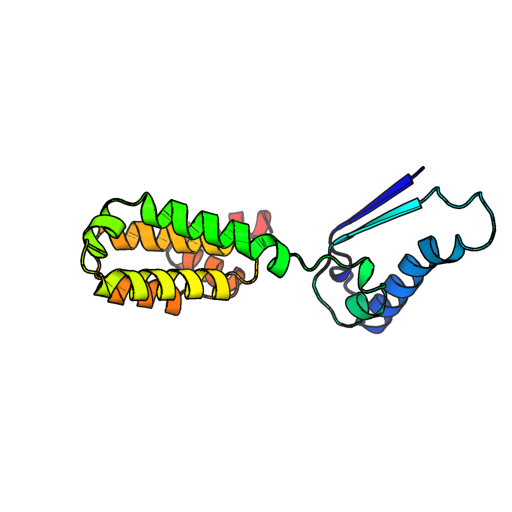8 23.746 1.00 90.38 163 ALA A N 1
ATOM 1293 C CA . ALA A 1 163 ? 6.294 1.375 25.044 1.00 90.38 163 ALA A CA 1
ATOM 1294 C C . ALA A 1 163 ? 7.757 1.850 24.977 1.00 90.38 163 ALA A C 1
ATOM 1296 O O . ALA A 1 163 ? 8.624 1.119 24.498 1.00 90.38 163 ALA A O 1
ATOM 1297 N N . ARG A 1 164 ? 8.050 3.045 25.517 1.00 89.62 164 ARG A N 1
ATOM 1298 C CA . ARG A 1 164 ? 9.367 3.717 25.415 1.00 89.62 164 ARG A CA 1
ATOM 1299 C C . ARG A 1 164 ? 10.575 2.820 25.698 1.00 89.62 164 ARG A C 1
ATOM 1301 O O . ARG A 1 164 ? 11.607 2.958 25.057 1.00 89.62 164 ARG A O 1
ATOM 1308 N N . GLN A 1 165 ? 10.447 1.889 26.640 1.00 91.31 165 GLN A N 1
ATOM 1309 C CA . GLN A 1 165 ? 11.511 0.948 27.006 1.00 91.31 165 GLN A CA 1
ATOM 1310 C C . GLN A 1 165 ? 11.862 -0.076 25.906 1.00 91.31 165 GLN A C 1
ATOM 1312 O O . GLN A 1 165 ? 12.956 -0.632 25.922 1.00 91.31 165 GLN A O 1
ATOM 1317 N N . HIS A 1 166 ? 10.955 -0.330 24.960 1.00 91.19 166 HIS A N 1
ATOM 1318 C CA . HIS A 1 166 ? 11.127 -1.273 23.849 1.00 91.19 166 HIS A CA 1
ATOM 1319 C C . HIS A 1 166 ? 11.360 -0.580 22.499 1.00 91.19 166 HIS A C 1
ATOM 1321 O O . HIS A 1 166 ? 11.848 -1.226 21.574 1.00 91.19 166 HIS A O 1
ATOM 1327 N N . GLN A 1 167 ? 11.077 0.724 22.391 1.00 89.62 167 GLN A N 1
ATOM 1328 C CA . GLN A 1 167 ? 11.241 1.491 21.150 1.00 89.62 167 GLN A CA 1
ATOM 1329 C C . GLN A 1 167 ? 12.641 1.362 20.528 1.00 89.62 167 GLN A C 1
ATOM 1331 O O . GLN A 1 167 ? 12.701 1.070 19.337 1.00 89.62 167 GLN A O 1
ATOM 1336 N N . PRO A 1 168 ? 13.768 1.484 21.268 1.00 89.12 168 PRO A N 1
ATOM 1337 C CA . PRO A 1 168 ? 15.091 1.376 20.648 1.00 89.12 168 PRO A CA 1
ATOM 1338 C C . PRO A 1 168 ? 15.327 0.024 19.964 1.00 89.12 168 PRO A C 1
ATOM 1340 O O . PRO A 1 168 ? 15.925 -0.034 18.895 1.00 89.12 168 PRO A O 1
ATOM 1343 N N . GLY A 1 169 ? 14.829 -1.063 20.563 1.00 90.06 169 GLY A N 1
ATOM 1344 C CA . GLY A 1 169 ? 14.923 -2.399 19.977 1.00 90.06 169 GLY A CA 1
ATOM 1345 C C . GLY A 1 169 ? 14.030 -2.563 18.748 1.00 90.06 169 GLY A C 1
ATOM 1346 O O . GLY A 1 169 ? 14.459 -3.158 17.765 1.00 90.06 169 GLY A O 1
ATOM 1347 N N . ALA A 1 170 ? 12.819 -2.001 18.778 1.00 89.25 170 ALA A N 1
ATOM 13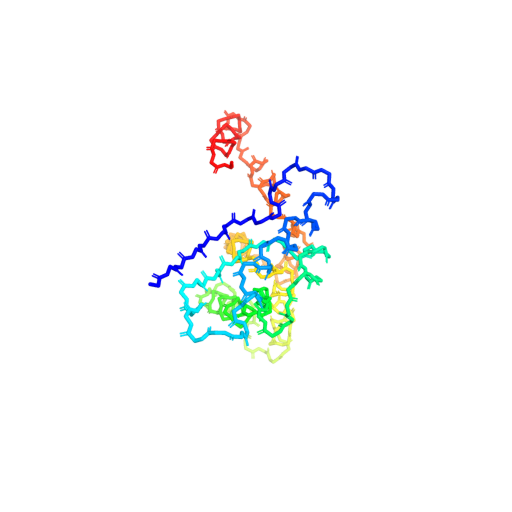48 C CA . ALA A 1 170 ? 11.903 -2.031 17.640 1.00 89.25 170 ALA A CA 1
ATOM 1349 C C . ALA A 1 170 ? 12.463 -1.262 16.432 1.00 89.25 170 ALA A C 1
ATOM 1351 O O . ALA A 1 170 ? 12.498 -1.807 15.332 1.00 89.25 170 ALA A O 1
ATOM 1352 N N . TRP A 1 171 ? 12.988 -0.053 16.657 1.00 88.62 171 TRP A N 1
ATOM 1353 C CA . TRP A 1 171 ? 13.668 0.739 15.629 1.00 88.62 171 TRP A CA 1
ATOM 1354 C C . TRP A 1 171 ? 14.889 0.019 15.057 1.00 88.62 171 TRP A C 1
ATOM 1356 O O . TRP A 1 171 ? 15.080 0.005 13.846 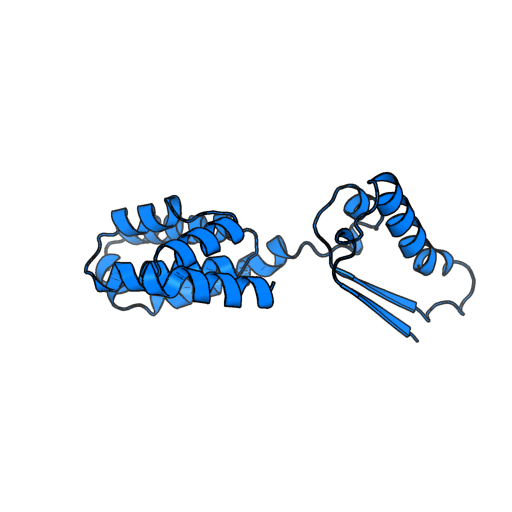1.00 88.62 171 TRP A O 1
ATOM 1366 N N . PHE A 1 172 ? 15.693 -0.621 15.910 1.00 90.31 172 PHE A N 1
ATOM 1367 C CA . PHE A 1 172 ? 16.855 -1.385 15.461 1.00 90.31 172 PHE A CA 1
ATOM 1368 C C . PHE A 1 172 ? 16.470 -2.567 14.562 1.00 90.31 172 PHE A C 1
ATOM 1370 O O . PHE A 1 172 ? 17.096 -2.777 13.529 1.00 90.31 172 PHE A O 1
ATOM 1377 N N . VAL A 1 173 ? 15.440 -3.335 14.933 1.00 90.31 173 VAL A N 1
ATOM 1378 C CA . VAL A 1 173 ? 14.959 -4.451 14.104 1.00 90.31 173 VAL A CA 1
ATOM 1379 C C . VAL A 1 173 ? 14.388 -3.941 12.782 1.00 90.31 173 VAL A C 1
ATOM 1381 O O . VAL A 1 173 ? 14.697 -4.514 11.744 1.00 90.31 173 VAL A O 1
ATOM 1384 N N . PHE A 1 174 ? 13.605 -2.860 12.811 1.00 87.50 174 PHE A N 1
ATOM 1385 C CA . PHE A 1 174 ? 13.037 -2.252 11.609 1.00 87.50 174 PHE A CA 1
ATOM 1386 C C . PHE A 1 174 ? 14.130 -1.795 10.630 1.00 87.50 174 PHE A C 1
ATOM 1388 O O . PHE A 1 174 ? 14.107 -2.178 9.466 1.00 87.50 174 PHE A O 1
ATOM 1395 N N . ALA A 1 175 ? 15.154 -1.096 11.126 1.00 86.81 175 ALA A N 1
ATOM 1396 C CA . ALA A 1 175 ? 16.280 -0.625 10.319 1.00 86.81 175 ALA A CA 1
ATOM 1397 C C . ALA A 1 175 ? 17.186 -1.740 9.759 1.00 86.81 175 ALA A C 1
ATOM 1399 O O . ALA A 1 175 ? 18.018 -1.461 8.907 1.00 86.81 175 ALA A O 1
ATOM 1400 N N . MET A 1 176 ? 17.086 -2.981 10.251 1.00 85.56 176 MET A N 1
ATOM 1401 C CA . MET A 1 176 ? 17.803 -4.125 9.665 1.00 85.56 176 MET A CA 1
ATOM 1402 C C . MET A 1 176 ? 17.014 -4.834 8.557 1.00 85.56 176 MET A C 1
ATOM 1404 O O . MET A 1 176 ? 17.585 -5.672 7.861 1.00 85.56 176 MET A O 1
ATOM 1408 N N . LEU A 1 177 ? 15.706 -4.588 8.461 1.00 75.62 177 LEU A N 1
ATOM 1409 C CA . LEU A 1 177 ? 14.817 -5.236 7.494 1.00 75.62 177 LEU A CA 1
ATOM 1410 C C . LEU A 1 177 ? 14.573 -4.383 6.243 1.00 75.62 177 LEU A C 1
ATOM 1412 O O . LEU A 1 177 ? 14.185 -4.949 5.222 1.00 75.62 177 LEU A O 1
ATOM 1416 N N . MET A 1 178 ? 14.777 -3.070 6.356 1.00 67.00 178 MET A N 1
ATOM 1417 C CA . MET A 1 178 ? 14.755 -2.087 5.267 1.00 67.00 178 MET A CA 1
ATOM 1418 C C . MET A 1 178 ? 16.155 -1.944 4.674 1.00 67.00 178 MET A C 1
ATOM 1420 O O . MET A 1 178 ? 16.254 -1.876 3.433 1.00 67.00 178 MET A O 1
#

Solvent-accessible surface area (backbone atoms only — not comparable to full-atom values): 10596 Å² total; per-residue (Å²): 119,48,76,47,77,44,81,46,69,68,73,60,94,57,63,73,74,50,53,40,50,47,36,48,52,59,44,49,76,60,64,73,42,81,84,52,104,78,52,90,38,68,46,80,48,75,43,57,72,95,42,70,56,55,64,71,46,48,63,72,93,78,60,81,64,60,40,75,70,37,44,67,58,50,43,51,50,53,50,53,54,49,68,68,32,68,57,52,49,65,68,49,46,92,52,78,76,34,55,59,54,52,49,55,52,50,54,50,51,52,62,58,30,71,50,39,63,69,55,46,54,52,50,52,51,53,51,52,59,46,42,74,73,72,59,53,72,70,56,53,52,45,52,65,70,71,48,56,73,52,64,66,58,40,48,51,53,56,53,64,70,43,60,78,93,52,29,67,60,52,52,53,56,52,67,73,77,110

Mean predicted aligned error: 7.69 Å

pLDDT: mean 85.89, std 10.95, range [46.5, 97.31]